Protein 3F08 (pdb70)

Secondary structure (DSSP, 8-state):
-EEEE--BSS-HHHHHHHH-STT-HHHH-TT--EEEEEGGGTEEEEE-TTS-EEEEEEEEEETTTTEEEEE---SSSEEEEEEEEEEEE-SSTT-EEEEEEEEEEESSS-HHHHHHHHHHHHHHHHHHHHHHTT-/-EEEE--BSS-HHHHHHHH--TT-GGGT-TT--EEEEEGGGTEEEEE-TTS-EEEEEEEEEETTTTEEEEE---SSSEEEEEEEEEEEE-SSTT-EEEEEEEEEEE-SS-HHHHHHHHHHHHHHHHHHHHHHHH-

Sequence (270 aa):
AHTTTSEIFGSTEQVWQLIGGFNSLPDWLPYIPSSKLTEGGRVRHLANPDGETIIERLEVFNDKERYYTYSINAPFPVTNYLSTIQVKEGTESNTSLVEWSGTFTPVAVSDEEAINLVHGIYSDGLKALQHAFLDAHTTTSEIFGSTEQVWQLIGGFNSLPDWLPYIPSSKLTEGGRVRHLANPDGETIIERLEVFNDKERYYTYSINAPFPVTNYLSTIQVKEGTESNTSLVEWSGTFTPVAVSDEEAINLVHGIYSDGLKALQHAFLD

Solvent-accessible surface area: 13025 Å² total

CATH classification: 3.30.530.20

Nearest PDB structures (foldseek):
  3f08-assembly1_A  TM=1.007E+00  e=1.402E-27  [Bacillus thuringiensis] serovar konkukian
  3cnw-assembly1_A  TM=9.955E-01  e=5.011E-25  Bacillus cereus ATCC 14579
  5z8o-assembly1_A  TM=8.000E-01  e=2.638E-07  Mycolicibacterium smegmatis MC2 155
  5ygv-assembly1_A  TM=8.188E-01  e=6.635E-07  Arabidopsis thaliana
  6v8l-assembly2_B  TM=7.394E-01  e=1.872E-06  Arachis hypogaea

Foldseek 3Di:
DKDKDKKAQAFLVVLLVQPVQPQRCCSFAQQWVHWDADPVRQKIWTAGPVRWIKIKGWDDHDSVQAKTKIAIPDPAQWHPKIKMWGWAGDPDRRMTMIMIMMDTGGHPDDPVVRRCVVVVSVVNRVVSNRVVNVD/DKEKDKKAQAALVVLLVQPVQPQRLVSQPVQFVGWDADPVRQKIWTAGPVRDTWIKGWDDHDSVQRKTKIATPDDAQWAPKIKMWGWDGHPDRRITMIMIMMDTHGHPDDPVVSRVVVVVVVVVRVVSNNVSVVD

Organism: Bacillus thuringiensis subsp. konkukian (strain 97-27) (NCBI:txid281309)

B-factor: mean 25.12, std 11.38, range [7.94, 90.05]

Structure (mmCIF, N/CA/C/O backbone):
data_3F08
#
_entry.id   3F08
#
_cell.length_a   129.666
_cell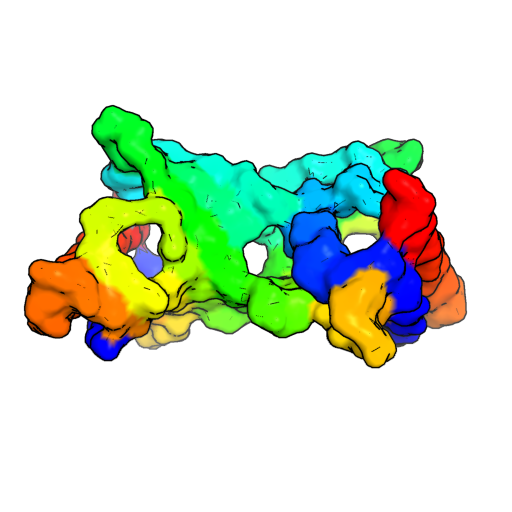.length_b   129.666
_cell.length_c   75.432
_cell.angle_alpha   90.00
_cell.angle_beta   90.00
_cell.angle_gamma   120.00
#
_symmetry.space_group_name_H-M   'P 61 2 2'
#
loop_
_entity.id
_entity.type
_entity.pdbx_description
1 polymer 'uncharacterized protein Q6HG14'
2 water water
#
loop_
_atom_site.group_PDB
_atom_site.id
_atom_site.type_symbol
_atom_site.label_atom_id
_atom_site.label_alt_id
_atom_site.label_comp_id
_atom_site.label_asym_id
_atom_site.label_entity_id
_atom_site.label_seq_id
_atom_site.pdbx_PDB_ins_code
_atom_site.Cartn_x
_atom_site.Cartn_y
_atom_site.Cartn_z
_atom_site.occupancy
_atom_site.B_iso_or_equiv
_atom_site.auth_seq_id
_atom_site.auth_comp_id
_atom_site.auth_asym_id
_atom_site.auth_atom_id
_atom_site.pdbx_PDB_model_num
ATOM 1 N N . ALA A 1 2 ? 56.755 29.295 7.163 1.00 41.42 2 ALA A N 1
ATOM 2 C CA . ALA A 1 2 ? 57.875 28.713 6.373 1.00 42.10 2 ALA A CA 1
ATOM 3 C C . ALA A 1 2 ? 57.351 28.033 5.111 1.00 43.23 2 ALA A C 1
ATOM 4 O O . ALA A 1 2 ? 56.244 27.492 5.096 1.00 42.21 2 ALA A O 1
ATOM 6 N N . HIS A 1 3 ? 58.153 28.074 4.052 1.00 43.59 3 HIS A N 1
ATOM 7 C CA . HIS A 1 3 ? 57.791 27.461 2.778 1.00 43.55 3 HIS A CA 1
ATOM 8 C C . HIS A 1 3 ? 59.014 26.801 2.160 1.00 42.70 3 HIS A C 1
ATOM 9 O O . HIS A 1 3 ? 60.145 27.056 2.572 1.00 42.39 3 HIS A O 1
ATOM 16 N N . THR A 1 4 ? 58.781 25.946 1.173 1.00 41.17 4 THR A N 1
ATOM 17 C CA . THR A 1 4 ? 59.865 25.264 0.487 1.00 40.52 4 THR A CA 1
ATOM 18 C C . THR A 1 4 ? 59.353 24.779 -0.858 1.00 40.59 4 THR A C 1
ATOM 19 O O . THR A 1 4 ? 58.165 24.489 -1.010 1.00 40.89 4 THR A O 1
ATOM 23 N N . THR A 1 5 ? 60.244 24.705 -1.837 1.00 40.32 5 THR A N 1
ATOM 24 C CA . THR A 1 5 ? 59.856 24.263 -3.165 1.00 40.53 5 THR A CA 1
ATOM 25 C C . THR A 1 5 ? 60.974 23.511 -3.851 1.00 41.15 5 THR A C 1
ATOM 26 O O . THR A 1 5 ? 62.156 23.801 -3.656 1.00 40.68 5 THR A O 1
ATOM 30 N N . THR A 1 6 ? 60.590 22.534 -4.658 1.00 40.54 6 THR A N 1
ATOM 31 C CA . THR A 1 6 ? 61.561 21.757 -5.395 1.00 41.17 6 THR A CA 1
ATOM 32 C C . THR A 1 6 ? 60.972 21.437 -6.755 1.00 40.73 6 THR A C 1
ATOM 33 O O . THR A 1 6 ? 59.766 21.245 -6.890 1.00 39.19 6 THR A O 1
ATOM 37 N N . SER A 1 7 ? 61.830 21.403 -7.765 1.00 40.77 7 SER A N 1
ATOM 38 C CA . SER A 1 7 ? 61.400 21.102 -9.120 1.00 41.21 7 SER A CA 1
ATOM 39 C C . SER A 1 7 ? 62.214 19.941 -9.660 1.00 41.16 7 SER A C 1
ATOM 40 O O . SER A 1 7 ? 63.257 19.591 -9.107 1.00 40.21 7 SER A O 1
ATOM 51 N N . GLU A 1 9 ? 62.869 17.780 -13.674 1.00 35.99 9 GLU A N 1
ATOM 52 C CA . GLU A 1 9 ? 62.509 17.525 -15.061 1.00 34.07 9 GLU A CA 1
ATOM 53 C C . GLU A 1 9 ? 62.140 16.054 -15.120 1.00 30.82 9 GLU A C 1
ATOM 54 O O . GLU A 1 9 ? 62.857 15.211 -14.586 1.00 30.78 9 GLU A O 1
ATOM 60 N N . ILE A 1 10 ? 61.015 15.746 -15.745 1.00 28.01 10 ILE A N 1
ATOM 61 C CA . ILE A 1 10 ? 60.587 14.363 -15.877 1.00 26.97 10 ILE A CA 1
ATOM 62 C C . ILE A 1 10 ? 60.567 14.057 -17.366 1.00 26.03 10 ILE A C 1
ATOM 63 O O . ILE A 1 10 ? 60.141 14.887 -18.167 1.00 24.48 10 ILE A O 1
ATOM 68 N N . PHE A 1 11 ? 61.038 12.871 -17.735 1.00 27.50 11 PHE A N 1
ATOM 69 C CA . PHE A 1 11 ? 61.087 12.483 -19.137 1.00 29.39 11 PHE A CA 1
ATOM 70 C C . PHE A 1 11 ? 59.793 11.896 -19.680 1.00 27.37 11 PHE A C 1
ATOM 71 O O . PHE A 1 11 ? 59.707 10.707 -19.999 1.00 25.83 11 PHE A O 1
ATOM 79 N N . GLY A 1 12 ? 58.793 12.760 -19.790 1.00 25.39 12 GLY A N 1
ATOM 80 C CA . GLY A 1 12 ? 57.497 12.372 -20.311 1.00 23.57 12 GLY A CA 1
ATOM 81 C C . GLY A 1 12 ? 56.779 13.656 -20.678 1.00 22.61 12 GLY A C 1
ATOM 82 O O . GLY A 1 12 ? 57.083 14.711 -20.124 1.00 22.87 12 GLY A O 1
ATOM 83 N N . SER A 1 13 ? 55.840 13.587 -21.610 1.00 22.70 13 SER A N 1
ATOM 84 C CA . SER A 1 13 ? 55.102 14.780 -22.002 1.00 24.03 13 SER A CA 1
ATOM 85 C C . SER A 1 13 ? 54.290 15.250 -20.798 1.00 23.00 13 SER A C 1
ATOM 86 O O . SER A 1 13 ? 54.095 14.492 -19.853 1.00 22.04 13 SER A O 1
ATOM 89 N N . THR A 1 14 ? 53.826 16.496 -20.821 1.00 23.27 14 THR A N 1
ATOM 90 C CA . THR A 1 14 ? 53.021 16.995 -19.710 1.00 24.80 14 THR A CA 1
ATOM 91 C C . THR A 1 14 ? 51.801 16.091 -19.594 1.00 25.00 14 THR A C 1
ATOM 92 O O . THR A 1 14 ? 51.328 15.796 -18.499 1.00 23.81 14 THR A O 1
ATOM 96 N N . GLU A 1 15 ? 51.309 15.646 -20.743 1.00 26.07 15 GLU A N 1
ATOM 97 C CA . GLU A 1 15 ? 50.145 14.775 -20.812 1.00 28.26 15 GLU A CA 1
ATOM 98 C C . GLU A 1 15 ? 50.396 13.431 -20.126 1.00 27.89 15 GLU A C 1
ATOM 99 O O . GLU A 1 15 ? 49.518 12.899 -19.442 1.00 25.29 15 GLU A O 1
ATOM 105 N N . GLN A 1 16 ? 51.595 12.885 -20.313 1.00 26.46 16 GLN A N 1
ATOM 106 C CA . GLN A 1 16 ? 51.956 11.600 -19.716 1.00 26.84 16 GLN A CA 1
ATOM 107 C C . GLN A 1 16 ? 52.197 11.713 -18.214 1.00 24.33 16 GLN A C 1
ATOM 108 O O . GLN A 1 16 ? 51.765 10.855 -17.443 1.00 22.52 16 GLN A O 1
ATOM 114 N N . VAL A 1 17 ? 52.897 12.765 -17.803 1.00 21.41 17 VAL A N 1
ATOM 115 C CA . VAL A 1 17 ? 53.188 12.963 -16.394 1.00 21.70 17 VAL A CA 1
ATOM 116 C C . VAL A 1 17 ? 51.916 13.279 -15.611 1.00 21.37 17 VAL A C 1
ATOM 117 O O . VAL A 1 17 ? 51.689 12.734 -14.532 1.00 21.13 17 VAL A O 1
ATOM 121 N N . TRP A 1 18 ? 51.082 14.156 -16.155 1.00 20.28 18 TRP A N 1
ATOM 122 C CA . TRP A 1 18 ? 49.841 14.514 -15.481 1.00 19.98 18 TRP A CA 1
ATOM 123 C C . TRP A 1 18 ? 48.901 13.316 -15.402 1.00 19.14 18 TRP A C 1
ATOM 124 O O . TRP A 1 18 ? 48.173 13.158 -14.427 1.00 18.42 18 TRP A O 1
ATOM 135 N N . GLN A 1 19 ? 48.914 12.473 -16.428 1.00 20.45 19 GLN A N 1
ATOM 136 C CA . GLN A 1 19 ? 48.048 11.303 -16.420 1.00 21.72 19 GLN A CA 1
ATOM 137 C C . GLN A 1 19 ? 48.403 10.405 -15.238 1.00 19.67 19 GLN A C 1
ATOM 138 O O . GLN A 1 19 ? 47.536 9.774 -14.637 1.00 19.35 19 GLN A O 1
ATOM 144 N N . LEU A 1 20 ? 49.685 10.369 -14.898 1.00 19.51 20 LEU A N 1
ATOM 145 C CA . LEU A 1 20 ? 50.158 9.547 -13.796 1.00 19.20 20 LEU A CA 1
ATOM 146 C C . LEU A 1 20 ? 50.018 10.175 -12.409 1.00 18.75 20 LEU A C 1
ATOM 147 O O . LEU A 1 20 ? 49.584 9.505 -11.470 1.00 18.14 20 LEU A O 1
ATOM 152 N N . ILE A 1 21 ? 50.383 11.449 -12.272 1.00 17.25 21 ILE A N 1
ATOM 153 C CA . ILE A 1 21 ? 50.334 12.091 -10.958 1.00 17.48 21 ILE A CA 1
ATOM 154 C C . ILE A 1 21 ? 49.166 13.032 -10.664 1.00 17.28 21 ILE A C 1
ATOM 155 O O . ILE A 1 21 ? 49.086 13.572 -9.564 1.00 16.49 21 ILE A O 1
ATOM 160 N N . GLY A 1 22 ? 48.263 13.218 -11.620 1.00 17.94 22 GLY A N 1
ATOM 161 C CA . GLY A 1 22 ? 47.141 14.122 -11.404 1.00 16.67 22 GLY A CA 1
ATOM 162 C C . GLY A 1 22 ? 46.020 13.649 -10.492 1.00 16.72 22 GLY A C 1
ATOM 163 O O . GLY A 1 22 ? 45.311 14.464 -9.912 1.00 17.86 22 GLY A O 1
ATOM 164 N N . GLY A 1 23 ? 45.850 12.338 -10.362 1.00 17.85 23 GLY A N 1
ATOM 165 C CA . GLY A 1 23 ? 44.793 11.807 -9.517 1.00 16.60 23 GLY A CA 1
ATOM 166 C C . GLY A 1 23 ? 45.094 11.935 -8.035 1.00 17.57 23 GLY A C 1
ATOM 167 O O . GLY A 1 23 ? 46.190 11.608 -7.574 1.00 18.01 23 GLY A O 1
ATOM 168 N N . PHE A 1 24 ? 44.110 12.395 -7.278 1.00 15.57 24 PHE A N 1
ATOM 169 C CA . PHE A 1 24 ? 44.292 12.572 -5.851 1.00 15.92 24 PHE A CA 1
ATOM 170 C C . PHE A 1 24 ? 44.610 11.260 -5.130 1.00 15.81 24 PHE A C 1
ATOM 171 O O . PHE A 1 24 ? 45.348 11.255 -4.140 1.00 15.44 24 PHE A O 1
ATOM 179 N N . ASN A 1 25 ? 44.067 10.153 -5.636 1.00 14.98 25 ASN A N 1
ATOM 180 C CA . ASN A 1 25 ? 44.286 8.838 -5.032 1.00 15.40 25 ASN A CA 1
ATOM 181 C C . ASN A 1 25 ? 45.435 8.068 -5.693 1.00 15.85 25 ASN A C 1
ATOM 182 O O . ASN A 1 25 ? 45.647 6.899 -5.389 1.00 15.21 25 ASN A O 1
ATOM 187 N N . SER A 1 26 ? 46.185 8.732 -6.568 1.00 15.78 26 SER A N 1
ATOM 188 C CA . SER A 1 26 ? 47.268 8.084 -7.310 1.00 16.17 26 SER A CA 1
ATOM 189 C C . SER A 1 26 ? 48.688 8.110 -6.750 1.00 16.01 26 SER A C 1
ATOM 190 O O . SER A 1 26 ? 49.621 7.693 -7.433 1.00 15.29 26 SER A O 1
ATOM 193 N N . LEU A 1 27 ? 48.870 8.592 -5.528 1.00 16.21 27 LEU A N 1
ATOM 194 C CA . LEU A 1 27 ? 50.211 8.635 -4.956 1.00 17.96 27 LEU A CA 1
ATOM 195 C C . LEU A 1 27 ? 50.928 7.286 -4.994 1.00 19.52 27 LEU A C 1
ATOM 196 O O . LEU A 1 27 ? 52.082 7.209 -5.406 1.00 20.07 27 LEU A O 1
ATOM 201 N N . PRO A 1 28 ? 50.255 6.202 -4.577 1.00 20.80 28 PRO A N 1
ATOM 202 C CA . PRO A 1 28 ? 50.963 4.920 -4.617 1.00 21.02 28 PRO A CA 1
ATOM 203 C C . PRO A 1 28 ? 51.458 4.506 -6.008 1.00 21.95 28 PRO A C 1
ATOM 204 O O . PRO A 1 28 ? 52.376 3.691 -6.119 1.00 20.40 28 PRO A O 1
ATOM 208 N N . ASP A 1 29 ? 50.870 5.081 -7.059 1.00 22.09 29 ASP A N 1
ATOM 209 C CA . ASP A 1 29 ? 51.281 4.773 -8.431 1.00 21.64 29 ASP A CA 1
ATOM 210 C C . ASP A 1 29 ? 52.663 5.349 -8.747 1.00 20.61 29 ASP A C 1
ATOM 211 O O . ASP A 1 29 ? 53.324 4.899 -9.684 1.00 20.05 29 ASP A O 1
ATOM 216 N N . TRP A 1 30 ? 53.112 6.340 -7.982 1.00 19.96 30 TRP A N 1
ATOM 217 C CA . TRP A 1 30 ? 54.412 6.931 -8.278 1.00 20.80 30 TRP A CA 1
ATOM 218 C C . TRP A 1 30 ? 55.271 7.344 -7.086 1.00 22.86 30 TRP A C 1
ATOM 219 O O . TRP A 1 30 ? 56.473 7.582 -7.238 1.00 22.51 30 TRP A O 1
ATOM 230 N N . LEU A 1 31 ? 54.668 7.438 -5.907 1.00 23.84 31 LEU A N 1
ATOM 231 C CA . LEU A 1 31 ? 55.409 7.856 -4.723 1.00 24.22 31 LEU A CA 1
ATOM 232 C C . LEU A 1 31 ? 55.681 6.706 -3.756 1.00 25.25 31 LEU A C 1
ATOM 233 O O . LEU A 1 31 ? 54.763 6.149 -3.154 1.00 24.25 31 LEU A O 1
ATOM 238 N N . PRO A 1 32 ? 56.962 6.332 -3.605 1.00 26.39 32 PRO A N 1
ATOM 239 C CA . PRO A 1 32 ? 57.370 5.246 -2.709 1.00 26.45 32 PRO A CA 1
ATOM 240 C C . PRO A 1 32 ? 56.979 5.486 -1.250 1.00 26.09 32 PRO A C 1
ATOM 241 O O . PRO A 1 32 ? 56.634 4.548 -0.537 1.00 26.22 32 PRO A O 1
ATOM 245 N N . TYR A 1 33 ? 57.023 6.741 -0.814 1.00 26.88 33 TYR A N 1
ATOM 246 C CA . TYR A 1 33 ? 56.678 7.077 0.567 1.00 27.69 33 TYR A CA 1
ATOM 247 C C . TYR A 1 33 ? 55.215 6.768 0.927 1.00 26.55 33 TYR A C 1
ATOM 248 O O . TYR A 1 33 ? 54.875 6.633 2.105 1.00 26.20 33 TYR A O 1
ATOM 257 N N . ILE A 1 34 ? 54.357 6.660 -0.087 1.00 25.04 34 ILE A N 1
ATOM 258 C CA . ILE A 1 34 ? 52.936 6.374 0.129 1.00 23.36 34 ILE A CA 1
ATOM 259 C C . ILE A 1 34 ? 52.507 5.109 -0.600 1.00 23.05 34 ILE A C 1
ATOM 260 O O . ILE A 1 34 ? 52.019 5.168 -1.728 1.00 22.27 34 ILE A O 1
ATOM 265 N N . PRO A 1 35 ? 52.687 3.943 0.041 1.00 23.00 35 PRO A N 1
ATOM 266 C CA . PRO A 1 35 ? 52.323 2.646 -0.539 1.00 23.15 35 PRO A CA 1
ATOM 267 C C . PRO A 1 35 ? 50.827 2.356 -0.618 1.00 23.49 35 PRO A C 1
ATOM 268 O O . PRO A 1 35 ? 50.394 1.487 -1.384 1.00 21.74 35 PRO A O 1
ATOM 272 N N . SER A 1 36 ? 50.032 3.090 0.155 1.00 22.17 36 SER A N 1
ATOM 273 C CA . SER A 1 36 ? 48.592 2.849 0.165 1.00 22.09 36 SER A CA 1
ATOM 274 C C . SER A 1 36 ? 47.759 4.119 0.259 1.00 19.13 36 SER A C 1
ATOM 275 O O . SER A 1 36 ? 48.099 5.041 0.998 1.00 18.06 36 SER A O 1
ATOM 278 N N . SER A 1 37 ? 46.651 4.154 -0.473 1.00 18.04 37 SER A N 1
ATOM 279 C CA . SER A 1 37 ? 45.787 5.325 -0.459 1.00 17.59 37 SER A CA 1
ATOM 280 C C . SER A 1 37 ? 44.330 4.982 -0.738 1.00 18.95 37 SER A C 1
ATOM 281 O O . SER A 1 37 ? 44.033 4.094 -1.533 1.00 19.43 37 SER A O 1
ATOM 284 N N . LYS A 1 38 ? 43.427 5.689 -0.067 1.00 18.52 38 LYS A N 1
ATOM 285 C CA . LYS A 1 38 ? 41.998 5.491 -0.259 1.00 19.62 38 LYS A CA 1
ATOM 286 C C . LYS A 1 38 ? 41.241 6.812 -0.116 1.00 18.07 38 LYS A C 1
ATOM 287 O O . LYS A 1 38 ? 41.614 7.679 0.675 1.00 13.11 38 LYS A O 1
ATOM 293 N N . LEU A 1 39 ? 40.173 6.960 -0.891 1.00 17.28 39 LEU A N 1
ATOM 294 C CA . LEU A 1 39 ? 39.388 8.188 -0.870 1.00 16.00 39 LEU A CA 1
ATOM 295 C C . LEU A 1 39 ? 38.110 8.095 -0.062 1.00 14.91 39 LEU A C 1
ATOM 296 O O . LEU A 1 39 ? 37.487 7.046 0.010 1.00 15.93 39 LEU A O 1
ATOM 301 N N . THR A 1 40 ? 37.729 9.212 0.545 1.00 14.72 40 THR A N 1
ATOM 302 C CA . THR A 1 40 ? 36.492 9.296 1.311 1.00 13.09 40 THR A CA 1
ATOM 303 C C . THR A 1 40 ? 35.900 10.633 0.887 1.00 12.83 40 THR A C 1
ATOM 304 O O . THR A 1 40 ? 36.537 11.375 0.130 1.00 12.33 40 THR A O 1
ATOM 308 N N . GLU A 1 41 ? 34.689 10.934 1.340 1.00 10.30 41 GLU A N 1
ATOM 309 C CA . GLU A 1 41 ? 34.060 12.204 0.997 1.00 10.11 41 GLU A CA 1
ATOM 310 C C . GLU A 1 41 ? 33.903 12.424 -0.509 1.00 10.28 41 GLU A C 1
ATOM 311 O O . GLU A 1 41 ? 34.082 13.539 -1.002 1.00 10.46 41 GLU A O 1
ATOM 317 N N . GLY A 1 42 ? 33.574 11.356 -1.233 1.00 10.70 42 GLY A N 1
ATOM 318 C CA . GLY A 1 42 ? 33.391 11.456 -2.669 1.00 11.42 42 GLY A CA 1
ATOM 319 C C . GLY A 1 42 ? 34.646 11.840 -3.435 1.00 13.20 42 GLY A C 1
ATOM 320 O O . GLY A 1 42 ? 34.570 12.417 -4.526 1.00 13.83 42 GLY A O 1
ATOM 321 N N . GLY A 1 43 ? 35.803 11.541 -2.854 1.00 13.34 43 GLY A N 1
ATOM 322 C CA . GLY A 1 43 ? 37.064 11.838 -3.509 1.00 12.36 43 GLY A CA 1
ATOM 323 C C . GLY A 1 43 ? 37.769 13.095 -3.037 1.00 13.09 43 GLY A C 1
ATOM 324 O O . GLY A 1 43 ? 38.851 13.419 -3.536 1.00 13.81 43 GLY A O 1
ATOM 325 N N . ARG A 1 44 ? 37.175 13.799 -2.076 1.00 12.31 44 ARG A N 1
ATOM 326 C CA . ARG A 1 44 ? 37.762 15.037 -1.566 1.00 12.78 44 ARG A CA 1
ATOM 327 C C . ARG A 1 44 ? 38.847 14.841 -0.523 1.00 13.06 44 ARG A C 1
ATOM 328 O O . ARG A 1 44 ? 39.654 15.739 -0.293 1.00 12.66 44 ARG A O 1
ATOM 336 N N . VAL A 1 45 ? 38.856 13.676 0.114 1.00 13.35 45 VAL A N 1
ATOM 337 C CA . VAL A 1 45 ? 39.831 13.386 1.148 1.00 13.65 45 VAL A CA 1
ATOM 338 C C . VAL A 1 45 ? 40.520 12.057 0.887 1.00 14.92 45 VAL A C 1
ATOM 339 O O . VAL A 1 45 ? 39.910 11.115 0.379 1.00 14.20 45 VAL A O 1
ATOM 343 N N . ARG A 1 46 ? 41.803 11.984 1.218 1.00 14.41 46 ARG A N 1
ATOM 344 C CA . ARG A 1 46 ? 42.536 10.748 1.009 1.00 14.04 46 ARG A CA 1
ATOM 345 C C . ARG A 1 46 ? 43.220 10.283 2.285 1.00 14.45 46 ARG A C 1
ATOM 346 O O . ARG A 1 46 ? 43.824 11.078 3.007 1.00 15.09 46 ARG A O 1
ATOM 354 N N . HIS A 1 47 ? 43.079 8.994 2.574 1.00 15.54 47 HIS A N 1
ATOM 355 C CA . HIS A 1 47 ? 43.705 8.385 3.742 1.00 15.60 47 HIS A CA 1
ATOM 356 C C . HIS A 1 47 ? 44.926 7.645 3.228 1.00 15.87 47 HIS A C 1
ATOM 357 O O . HIS A 1 47 ? 44.806 6.727 2.423 1.00 16.29 47 HIS A O 1
ATOM 364 N N . LEU A 1 48 ? 46.097 8.053 3.698 1.00 16.34 48 LEU A N 1
ATOM 365 C CA . LEU A 1 48 ? 47.345 7.453 3.259 1.00 18.15 48 LEU A CA 1
ATOM 366 C C . LEU A 1 48 ? 48.059 6.729 4.395 1.00 18.15 48 LEU A C 1
ATOM 367 O O . LEU A 1 48 ? 47.798 6.976 5.564 1.00 16.75 48 LEU A O 1
ATOM 372 N N . ALA A 1 49 ? 48.968 5.836 4.030 1.00 21.28 49 ALA A N 1
ATOM 373 C CA . ALA A 1 49 ? 49.778 5.114 5.001 1.00 23.80 49 ALA A CA 1
ATOM 374 C C . ALA A 1 49 ? 51.195 5.257 4.459 1.00 25.15 49 ALA A C 1
ATOM 375 O O . ALA A 1 49 ? 51.410 5.041 3.269 1.00 25.19 49 ALA A O 1
ATOM 377 N N . ASN A 1 50 ? 52.150 5.658 5.298 1.00 26.84 50 ASN A N 1
ATOM 378 C CA . ASN A 1 50 ? 53.528 5.775 4.824 1.00 30.31 50 ASN A CA 1
ATOM 379 C C . ASN A 1 50 ? 54.206 4.427 5.073 1.00 32.23 50 ASN A C 1
ATOM 380 O O . ASN A 1 50 ? 53.574 3.498 5.583 1.00 31.23 50 ASN A O 1
ATOM 385 N N . PRO A 1 51 ? 55.495 4.293 4.719 1.00 34.55 51 PRO A N 1
ATOM 386 C CA . PRO A 1 51 ? 56.164 3.005 4.940 1.00 36.62 51 PRO A CA 1
ATOM 387 C C . PRO A 1 51 ? 56.209 2.535 6.395 1.00 38.05 51 PRO A C 1
ATOM 388 O O . PRO A 1 51 ? 56.457 1.361 6.660 1.00 38.65 51 PRO A O 1
ATOM 392 N N . ASP A 1 52 ? 55.965 3.446 7.332 1.00 39.38 52 ASP A N 1
ATOM 393 C CA . ASP A 1 52 ? 55.994 3.099 8.747 1.00 41.03 52 ASP A CA 1
ATOM 394 C C . ASP A 1 52 ? 54.614 2.692 9.243 1.00 40.38 52 ASP A C 1
ATOM 395 O O . ASP A 1 52 ? 54.434 2.370 10.416 1.00 39.29 52 ASP A O 1
ATOM 400 N N . GLY A 1 53 ? 53.640 2.702 8.338 1.00 39.22 53 GLY A N 1
ATOM 401 C CA . GLY A 1 53 ? 52.287 2.341 8.714 1.00 38.05 53 GLY A CA 1
ATOM 402 C C . GLY A 1 53 ? 51.532 3.490 9.362 1.00 36.86 53 GLY A C 1
ATOM 403 O O . GLY A 1 53 ? 50.383 3.330 9.772 1.00 36.88 53 GLY A O 1
ATOM 404 N N . GLU A 1 54 ? 52.178 4.648 9.464 1.00 35.79 54 GLU A N 1
ATOM 405 C CA . GLU A 1 54 ? 51.549 5.825 10.057 1.00 35.42 54 GLU A CA 1
ATOM 406 C C . GLU A 1 54 ? 50.556 6.391 9.046 1.00 34.34 54 GLU A C 1
ATOM 407 O O . GLU A 1 54 ? 50.839 6.430 7.850 1.00 33.33 54 GLU A O 1
ATOM 413 N N . THR A 1 55 ? 49.396 6.831 9.525 1.00 31.86 55 THR A N 1
ATOM 414 C CA . THR A 1 55 ? 48.376 7.357 8.628 1.00 31.12 55 THR A CA 1
ATOM 415 C C . THR A 1 55 ? 48.445 8.861 8.414 1.00 28.75 55 THR A C 1
ATOM 416 O O . THR A 1 55 ? 48.775 9.626 9.322 1.00 29.23 55 THR A O 1
ATOM 420 N N . ILE A 1 56 ? 48.156 9.270 7.187 1.00 25.07 56 ILE A N 1
ATOM 421 C CA . ILE A 1 56 ? 48.152 10.676 6.818 1.00 21.65 56 ILE A CA 1
ATOM 422 C C . ILE A 1 56 ? 46.805 10.953 6.155 1.00 20.60 56 ILE A C 1
ATOM 423 O O . ILE A 1 56 ? 46.370 10.200 5.281 1.00 19.95 56 ILE A O 1
ATOM 428 N N . ILE A 1 57 ? 46.137 12.014 6.592 1.00 17.06 57 ILE A N 1
ATOM 429 C CA . ILE A 1 57 ? 44.848 12.386 6.033 1.00 17.37 57 ILE A CA 1
ATOM 430 C C . ILE A 1 57 ? 44.969 13.778 5.430 1.00 16.42 57 ILE A C 1
ATOM 431 O O . ILE A 1 57 ? 45.345 14.722 6.117 1.00 16.43 57 ILE A O 1
ATOM 436 N N . GLU A 1 58 ? 44.655 13.890 4.142 1.00 15.18 58 GLU A N 1
ATOM 437 C CA . GLU A 1 58 ? 44.767 15.156 3.423 1.00 13.86 58 GLU A CA 1
ATOM 438 C C . GLU A 1 58 ? 43.494 15.486 2.666 1.00 13.02 58 GLU A C 1
ATOM 439 O O . GLU A 1 58 ? 42.756 14.590 2.245 1.00 15.79 58 GLU A O 1
ATOM 445 N N . ARG A 1 59 ? 43.241 16.777 2.482 1.00 12.45 59 ARG A N 1
ATOM 446 C CA . ARG A 1 59 ? 42.036 17.218 1.793 1.00 12.65 59 ARG A CA 1
ATOM 447 C C . ARG A 1 59 ? 42.338 17.956 0.508 1.00 12.34 59 ARG A C 1
ATOM 448 O O . ARG A 1 59 ? 43.232 18.801 0.462 1.00 14.33 59 ARG A O 1
ATOM 456 N N . LEU A 1 60 ? 41.587 17.630 -0.537 1.00 10.97 60 LEU A N 1
ATOM 457 C CA . LEU A 1 60 ? 41.753 18.284 -1.823 1.00 12.25 60 LEU A CA 1
ATOM 458 C C . LEU A 1 60 ? 41.216 19.705 -1.684 1.00 11.53 60 LEU A C 1
ATOM 459 O O . LEU A 1 60 ? 40.071 19.899 -1.287 1.00 12.48 60 LEU A O 1
ATOM 464 N N . GLU A 1 61 ? 42.038 20.698 -2.002 1.00 13.75 61 GLU A N 1
ATOM 465 C CA . GLU A 1 61 ? 41.611 22.093 -1.891 1.00 14.14 61 GLU A CA 1
ATOM 466 C C . GLU A 1 61 ? 41.278 22.697 -3.247 1.00 14.35 61 GLU A C 1
ATOM 467 O O . GLU A 1 61 ? 40.263 23.382 -3.413 1.00 12.70 61 GLU A O 1
ATOM 473 N N . VAL A 1 62 ? 42.147 22.442 -4.216 1.00 13.42 62 VAL A N 1
ATOM 474 C CA . VAL A 1 62 ? 41.965 22.961 -5.562 1.00 15.01 62 VAL A CA 1
ATOM 475 C C . VAL A 1 62 ? 42.456 21.943 -6.574 1.00 14.80 62 VAL A C 1
ATOM 476 O O . VAL A 1 62 ? 43.404 21.199 -6.310 1.00 14.24 62 VAL A O 1
ATOM 480 N N . PHE A 1 63 ? 41.799 21.913 -7.729 1.00 14.70 63 PHE A N 1
ATOM 481 C CA . PHE A 1 63 ? 42.184 21.017 -8.812 1.00 15.05 63 PHE A CA 1
ATOM 482 C C . PHE A 1 63 ? 41.857 21.658 -10.148 1.00 13.91 63 PHE A C 1
ATOM 483 O O . PHE A 1 63 ? 40.764 22.175 -10.348 1.00 13.34 63 PHE A O 1
ATOM 491 N N . ASN A 1 64 ? 42.812 21.624 -11.065 1.00 15.23 64 ASN A N 1
ATOM 492 C CA . ASN A 1 64 ? 42.592 22.192 -12.386 1.00 15.26 64 ASN A CA 1
ATOM 493 C C . ASN A 1 64 ? 43.292 21.288 -13.393 1.00 15.57 64 ASN A C 1
ATOM 494 O O . ASN A 1 64 ? 44.519 21.291 -13.494 1.00 16.21 64 ASN A O 1
ATOM 499 N N . ASP A 1 65 ? 42.504 20.515 -14.132 1.00 15.97 65 ASP A N 1
ATOM 500 C CA . ASP A 1 65 ? 43.039 19.581 -15.113 1.00 19.73 65 ASP A CA 1
ATOM 501 C C . ASP A 1 65 ? 43.809 20.250 -16.255 1.00 22.29 65 ASP A C 1
ATOM 502 O O . ASP A 1 65 ? 44.893 19.795 -16.638 1.00 21.93 65 ASP A O 1
ATOM 507 N N . LYS A 1 66 ? 43.247 21.323 -16.800 1.00 23.36 66 LYS A N 1
ATOM 508 C CA . LYS A 1 66 ? 43.878 22.039 -17.905 1.00 24.56 66 LYS A CA 1
ATOM 509 C C . LYS A 1 66 ? 45.211 22.675 -17.516 1.00 22.87 66 LYS A C 1
ATOM 510 O O . LYS A 1 66 ? 46.154 22.672 -18.300 1.00 21.61 66 LYS A O 1
ATOM 516 N N . GLU A 1 67 ? 45.283 23.223 -16.308 1.00 22.64 67 GLU A N 1
ATOM 517 C CA . GLU A 1 67 ? 46.507 23.852 -15.834 1.00 22.67 67 GLU A CA 1
ATOM 518 C C . GLU A 1 67 ? 47.394 22.859 -15.091 1.00 21.31 67 GLU A C 1
ATOM 519 O O . GLU A 1 67 ? 48.439 23.215 -14.556 1.00 21.51 67 GLU A O 1
ATOM 525 N N . ARG A 1 68 ? 46.954 21.605 -15.072 1.00 20.44 68 ARG A N 1
ATOM 526 C CA . ARG A 1 68 ? 47.693 20.504 -14.460 1.00 18.97 68 ARG A CA 1
ATOM 527 C C . ARG A 1 68 ? 48.248 20.699 -13.052 1.00 19.00 68 ARG A C 1
ATOM 528 O O . ARG A 1 68 ? 49.455 20.589 -12.828 1.00 18.48 68 ARG A O 1
ATOM 536 N N . TYR A 1 69 ? 47.383 20.982 -12.093 1.00 16.83 69 TYR A N 1
ATOM 537 C CA . TYR A 1 69 ? 47.864 21.122 -10.733 1.00 15.83 69 TYR A CA 1
ATOM 538 C C . TYR A 1 69 ? 46.741 20.845 -9.759 1.00 15.18 69 TYR A C 1
ATOM 539 O O . TYR A 1 69 ? 45.569 20.935 -10.118 1.00 11.81 69 TYR A O 1
ATOM 548 N N . TYR A 1 70 ? 47.105 20.449 -8.543 1.00 14.43 70 TYR A N 1
ATOM 549 C CA . TYR A 1 70 ? 46.118 20.256 -7.499 1.00 14.46 70 TYR A CA 1
ATOM 550 C C . TYR A 1 70 ? 46.777 20.710 -6.208 1.00 15.10 70 TYR A C 1
ATOM 551 O O . TYR A 1 70 ? 47.994 20.611 -6.046 1.00 14.51 70 TYR A O 1
ATOM 560 N N . THR A 1 71 ? 45.970 21.277 -5.321 1.00 14.79 71 THR A N 1
ATOM 561 C CA . THR A 1 71 ? 46.439 21.791 -4.051 1.00 13.75 71 THR A CA 1
ATOM 562 C C . THR A 1 71 ? 45.715 21.034 -2.945 1.00 15.14 71 THR A C 1
ATOM 563 O O . THR A 1 71 ? 44.520 20.737 -3.059 1.00 16.42 71 THR A O 1
ATOM 567 N N . TYR A 1 72 ? 46.430 20.720 -1.873 1.00 14.77 72 TYR A N 1
ATOM 568 C CA . TYR A 1 72 ? 45.821 19.993 -0.772 1.00 16.21 72 TYR A CA 1
ATOM 569 C C . TYR A 1 72 ? 46.343 20.429 0.585 1.00 16.25 72 TYR A C 1
ATOM 570 O O . TYR A 1 72 ? 47.438 20.995 0.703 1.00 14.36 72 TYR A O 1
ATOM 579 N N . SER A 1 73 ? 45.537 20.173 1.611 1.00 14.96 73 SER A N 1
ATOM 580 C CA . SER A 1 73 ? 45.916 20.501 2.973 1.00 16.34 73 SER A CA 1
ATOM 581 C C . SER A 1 73 ? 46.097 19.201 3.729 1.00 18.93 73 SER A C 1
ATOM 582 O O . SER A 1 73 ? 45.473 18.189 3.407 1.00 17.03 73 SER A O 1
ATOM 585 N N . ILE A 1 74 ? 46.983 19.213 4.710 1.00 22.13 74 ILE A N 1
ATOM 586 C CA . ILE A 1 74 ? 47.191 18.026 5.510 1.00 27.39 74 ILE A CA 1
ATOM 587 C C . ILE A 1 74 ? 46.368 18.207 6.777 1.00 30.14 74 ILE A C 1
ATOM 588 O O . ILE A 1 74 ? 46.495 19.223 7.459 1.00 29.94 74 ILE A O 1
ATOM 601 N N . ASN A 1 76 ? 45.882 15.359 9.084 1.00 32.65 76 ASN A N 1
ATOM 602 C CA . ASN A 1 76 ? 46.558 14.530 10.080 1.00 30.63 76 ASN A CA 1
ATOM 603 C C . ASN A 1 76 ? 47.820 13.935 9.478 1.00 30.85 76 ASN A C 1
ATOM 604 O O . ASN A 1 76 ? 47.794 13.400 8.366 1.00 27.83 76 ASN A O 1
ATOM 609 N N . ALA A 1 77 ? 48.925 14.036 10.215 1.00 31.73 77 ALA A N 1
ATOM 610 C CA . ALA A 1 77 ? 50.208 13.506 9.765 1.00 32.48 77 ALA A CA 1
ATOM 611 C C . ALA A 1 77 ? 51.220 13.479 10.903 1.00 34.45 77 ALA A C 1
ATOM 612 O O . ALA A 1 77 ? 51.083 14.208 11.886 1.00 35.10 77 ALA A O 1
ATOM 614 N N . PRO A 1 78 ? 52.252 12.629 10.785 1.00 35.98 78 PRO A N 1
ATOM 615 C CA . PRO A 1 78 ? 53.286 12.526 11.819 1.00 36.71 78 PRO A CA 1
ATOM 616 C C . PRO A 1 78 ? 54.406 13.550 11.612 1.00 37.90 78 PRO A C 1
ATOM 617 O O . PRO A 1 78 ? 55.569 13.269 11.899 1.00 39.11 78 PRO A O 1
ATOM 621 N N . PHE A 1 79 ? 54.055 14.732 11.114 1.00 38.19 79 PHE A N 1
ATOM 622 C CA . PHE A 1 79 ? 55.042 15.778 10.877 1.00 39.57 79 PHE A CA 1
ATOM 623 C C . PHE A 1 79 ? 54.847 16.937 11.844 1.00 39.73 79 PHE A C 1
ATOM 624 O O . PHE A 1 79 ? 53.717 17.333 12.127 1.00 39.46 79 PHE A O 1
ATOM 632 N N . PRO A 1 80 ? 55.953 17.508 12.354 1.00 38.54 80 PRO A N 1
ATOM 633 C CA . PRO A 1 80 ? 55.870 18.625 13.295 1.00 37.92 80 PRO A CA 1
ATOM 634 C C . PRO A 1 80 ? 55.532 19.944 12.606 1.00 36.22 80 PRO A C 1
ATOM 635 O O . PRO A 1 80 ? 56.288 20.915 12.684 1.00 36.65 80 PRO A O 1
ATOM 639 N N . VAL A 1 81 ? 54.390 19.968 11.927 1.00 33.60 81 VAL A N 1
ATOM 640 C CA . VAL A 1 81 ? 53.942 21.163 11.227 1.00 31.37 81 VAL A CA 1
ATOM 641 C C . VAL A 1 81 ? 52.429 21.287 11.307 1.00 29.72 81 VAL A C 1
ATOM 642 O O . VAL A 1 81 ? 51.727 20.325 11.626 1.00 28.75 81 VAL A O 1
ATOM 646 N N . THR A 1 82 ? 51.929 22.482 11.019 1.00 28.66 82 THR A N 1
ATOM 647 C CA . THR A 1 82 ? 50.494 22.720 11.037 1.00 26.72 82 THR A CA 1
ATOM 648 C C . THR A 1 82 ? 50.147 23.809 10.032 1.00 26.08 82 THR A C 1
ATOM 649 O O . THR A 1 82 ? 51.020 24.556 9.591 1.00 25.63 82 THR A O 1
ATOM 653 N N . ASN A 1 83 ? 48.872 23.897 9.669 1.00 24.70 83 ASN A N 1
ATOM 654 C CA . ASN A 1 83 ? 48.433 24.879 8.691 1.00 23.72 83 ASN A CA 1
ATOM 655 C C . ASN A 1 83 ? 49.249 24.630 7.423 1.00 22.91 83 ASN A C 1
ATOM 656 O O . ASN A 1 83 ? 49.720 25.557 6.761 1.00 21.56 83 ASN A O 1
ATOM 661 N N . TYR A 1 84 ? 49.401 23.351 7.095 1.00 22.23 84 TYR A N 1
ATOM 662 C CA . TYR A 1 84 ? 50.162 22.912 5.927 1.00 21.13 84 TYR A CA 1
ATOM 663 C C . TYR A 1 84 ? 49.315 22.860 4.651 1.00 19.49 84 TYR A C 1
ATOM 664 O O . TYR A 1 84 ? 48.261 22.228 4.627 1.00 20.47 84 TYR A O 1
ATOM 673 N N . LEU A 1 85 ? 49.785 23.519 3.598 1.00 19.65 85 LEU A N 1
ATOM 674 C CA . LEU A 1 85 ? 49.098 23.529 2.312 1.00 19.80 85 LEU A CA 1
ATOM 675 C C . LEU A 1 85 ? 50.162 23.218 1.269 1.00 20.01 85 LEU A C 1
ATOM 676 O O . LEU A 1 85 ? 51.255 23.777 1.312 1.00 19.67 85 LEU A O 1
ATOM 681 N N . SER A 1 86 ? 49.851 22.329 0.334 1.00 19.25 86 SER A N 1
ATOM 682 C CA . SER A 1 86 ? 50.827 21.950 -0.673 1.00 18.27 86 SER A CA 1
ATOM 683 C C . SER A 1 86 ? 50.237 21.907 -2.072 1.00 18.90 86 SER A C 1
ATOM 684 O O . SER A 1 86 ? 49.051 21.617 -2.258 1.00 17.75 86 SER A O 1
ATOM 687 N N . THR A 1 87 ? 51.083 22.196 -3.052 1.00 17.28 87 THR A N 1
ATOM 688 C CA . THR A 1 87 ? 50.668 22.200 -4.439 1.00 18.53 87 THR A CA 1
ATOM 689 C C . THR A 1 87 ? 51.638 21.454 -5.340 1.00 18.95 87 THR A C 1
ATOM 690 O O . THR A 1 87 ? 52.850 21.650 -5.267 1.00 18.29 87 THR A O 1
ATOM 694 N N . ILE A 1 88 ? 51.093 20.589 -6.185 1.00 19.16 88 ILE A N 1
ATOM 695 C CA . ILE A 1 88 ? 51.902 19.840 -7.131 1.00 19.62 88 ILE A CA 1
ATOM 696 C C . ILE A 1 88 ? 51.423 20.281 -8.499 1.00 20.16 88 ILE A C 1
ATOM 697 O O . ILE A 1 88 ? 50.218 20.280 -8.770 1.00 19.05 88 ILE A O 1
ATOM 702 N N . GLN A 1 89 ? 52.355 20.657 -9.365 1.00 18.03 89 GLN A N 1
ATOM 703 C CA . GLN A 1 89 ? 51.982 21.113 -10.691 1.00 19.03 89 GLN A CA 1
ATOM 704 C C . GLN A 1 89 ? 52.913 20.596 -11.775 1.00 20.30 89 GLN A C 1
ATOM 705 O O . GLN A 1 89 ? 54.124 20.484 -11.574 1.00 19.56 89 GLN A O 1
ATOM 711 N N . VAL A 1 90 ? 52.328 20.274 -12.922 1.00 19.59 90 VAL A N 1
ATOM 712 C CA . VAL A 1 90 ? 53.084 19.785 -14.063 1.00 21.42 90 VAL A CA 1
ATOM 713 C C . VAL A 1 90 ? 53.151 20.923 -15.082 1.00 24.12 90 VAL A C 1
ATOM 714 O O . VAL A 1 90 ? 52.169 21.221 -15.767 1.00 23.87 90 VAL A O 1
ATOM 718 N N . LYS A 1 91 ? 54.307 21.566 -15.171 1.00 25.12 91 LYS A N 1
ATOM 719 C CA . LYS A 1 91 ? 54.478 22.668 -16.105 1.00 28.26 91 LYS A CA 1
ATOM 720 C C . LYS A 1 91 ? 55.170 22.180 -17.367 1.00 30.04 91 LYS A C 1
ATOM 721 O O . LYS A 1 91 ? 55.842 21.150 -17.351 1.00 29.56 91 LYS A O 1
ATOM 727 N N . GLU A 1 92 ? 54.994 22.906 -18.466 1.00 32.17 92 GLU A N 1
ATOM 728 C CA . GLU A 1 92 ? 55.624 22.510 -19.717 1.00 35.15 92 GLU A CA 1
ATOM 729 C C . GLU A 1 92 ? 57.134 22.420 -19.558 1.00 35.84 92 GLU A C 1
ATOM 730 O O . GLU A 1 92 ? 57.764 23.280 -18.941 1.00 33.60 92 GLU A O 1
ATOM 736 N N . GLY A 1 93 ? 57.710 21.356 -20.101 1.00 37.19 93 GLY A N 1
ATOM 737 C CA . GLY A 1 93 ? 59.142 21.181 -19.999 1.00 40.89 93 GLY A CA 1
ATOM 738 C C . GLY A 1 93 ? 59.854 21.990 -21.060 1.00 42.91 93 GLY A C 1
ATOM 739 O O . GLY A 1 93 ? 59.257 22.861 -21.699 1.00 43.00 93 GLY A O 1
ATOM 740 N N . THR A 1 94 ? 61.137 21.701 -21.244 1.00 44.52 94 THR A N 1
ATOM 741 C CA . THR A 1 94 ? 61.952 22.385 -22.241 1.00 46.03 94 THR A CA 1
ATOM 742 C C . THR A 1 94 ? 61.435 22.043 -23.635 1.00 45.73 94 THR A C 1
ATOM 743 O O . THR A 1 94 ? 61.530 22.847 -24.560 1.00 46.84 94 THR A O 1
ATOM 747 N N . GLU A 1 95 ? 60.883 20.841 -23.769 1.00 46.21 95 GLU A N 1
ATOM 748 C CA . GLU A 1 95 ? 60.347 20.373 -25.043 1.00 46.17 95 GLU A CA 1
ATOM 749 C C . GLU A 1 95 ? 59.092 19.533 -24.835 1.00 45.64 95 GLU A C 1
ATOM 750 O O . GLU A 1 95 ? 58.754 19.170 -23.710 1.00 45.64 95 GLU A O 1
ATOM 756 N N . SER A 1 96 ? 58.420 19.213 -25.935 1.00 44.74 96 SER A N 1
ATOM 757 C CA . SER A 1 96 ? 57.187 18.440 -25.900 1.00 44.37 96 SER A CA 1
ATOM 758 C C . SER A 1 96 ? 57.270 17.079 -25.218 1.00 43.41 96 SER A C 1
ATOM 759 O O . SER A 1 96 ? 56.264 16.577 -24.717 1.00 43.98 96 SER A O 1
ATOM 762 N N . ASN A 1 97 ? 58.452 16.473 -25.195 1.00 42.16 97 ASN A N 1
ATOM 763 C CA . ASN A 1 97 ? 58.591 15.155 -24.573 1.00 40.22 97 ASN A CA 1
ATOM 764 C C . ASN A 1 97 ? 59.051 15.191 -23.124 1.00 36.91 97 ASN A C 1
ATOM 765 O O . ASN A 1 97 ? 59.333 14.152 -22.531 1.00 34.91 97 ASN A O 1
ATOM 770 N N . THR A 1 98 ? 59.136 16.386 -22.556 1.00 33.65 98 THR A N 1
ATOM 771 C CA . THR A 1 98 ? 59.534 16.507 -21.161 1.00 32.77 98 THR A CA 1
ATOM 772 C C . THR A 1 98 ? 58.582 17.467 -20.476 1.00 30.73 98 THR A C 1
ATOM 773 O O . THR A 1 98 ? 57.778 18.133 -21.128 1.00 30.79 98 THR A O 1
ATOM 777 N N . SER A 1 99 ? 58.665 17.526 -19.156 1.00 29.38 99 SER A N 1
ATOM 778 C CA . SER A 1 99 ? 57.817 18.420 -18.392 1.00 29.06 99 SER A CA 1
ATOM 779 C C . SER A 1 99 ? 58.482 18.751 -17.072 1.00 28.62 99 SER A C 1
ATOM 780 O O . SER A 1 99 ? 59.229 17.943 -16.515 1.00 29.62 99 SER A O 1
ATOM 783 N N . LEU A 1 100 ? 58.234 19.962 -16.594 1.00 27.11 100 LEU A N 1
ATOM 784 C CA . LEU A 1 100 ? 58.803 20.415 -15.339 1.00 27.15 100 LEU A CA 1
ATOM 785 C C . LEU A 1 100 ? 57.766 20.265 -14.234 1.00 26.71 100 LEU A C 1
ATOM 786 O O . LEU A 1 100 ? 56.719 20.906 -14.264 1.00 25.98 100 LEU A O 1
ATOM 791 N N . VAL A 1 101 ? 58.056 19.400 -13.271 1.00 26.23 101 VAL A N 1
ATOM 792 C CA . VAL A 1 101 ? 57.150 19.177 -12.156 1.00 24.49 101 VAL A CA 1
ATOM 793 C C . VAL A 1 101 ? 57.618 19.965 -10.942 1.00 25.21 101 VAL A C 1
ATOM 794 O O . VAL A 1 101 ? 58.761 19.830 -10.500 1.00 23.65 101 VAL A O 1
ATOM 798 N N . GLU A 1 102 ? 56.723 20.786 -10.404 1.00 25.06 102 GLU A N 1
ATOM 799 C CA . GLU A 1 102 ? 57.032 21.605 -9.244 1.00 25.51 102 GLU A CA 1
ATOM 800 C C . GLU A 1 102 ? 56.156 21.228 -8.057 1.00 24.56 102 GLU A C 1
ATOM 801 O O . GLU A 1 102 ? 54.939 21.083 -8.177 1.00 24.01 102 GLU A O 1
ATOM 807 N N . TRP A 1 103 ? 56.791 21.068 -6.906 1.00 22.29 103 TRP A N 1
ATOM 808 C CA . TRP A 1 103 ? 56.086 20.705 -5.696 1.00 23.11 103 TRP A CA 1
ATOM 809 C C . TRP A 1 103 ? 56.467 21.740 -4.643 1.00 24.37 103 TRP A C 1
ATOM 810 O O . TRP A 1 103 ? 57.641 21.899 -4.324 1.00 25.22 103 TRP A O 1
ATOM 821 N N . SER A 1 104 ? 55.482 22.460 -4.118 1.00 25.97 104 SER A N 1
ATOM 822 C CA . SER A 1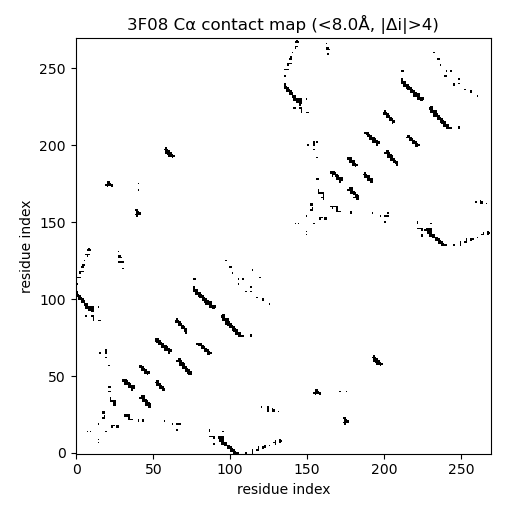 104 ? 55.758 23.473 -3.105 1.00 27.00 104 SER A CA 1
ATOM 823 C C . SER A 1 104 ? 54.792 23.376 -1.932 1.00 27.66 104 SER A C 1
ATOM 824 O O . SER A 1 104 ? 53.683 22.854 -2.062 1.00 26.84 104 SER A O 1
ATOM 827 N N . GLY A 1 105 ? 55.223 23.875 -0.782 1.00 28.10 105 GLY A N 1
ATOM 828 C CA . GLY A 1 105 ? 54.382 23.827 0.393 1.00 28.70 105 GLY A CA 1
ATOM 829 C C . GLY A 1 105 ? 54.618 25.009 1.308 1.00 29.92 105 GLY A C 1
ATOM 830 O O . GLY A 1 105 ? 55.694 25.614 1.304 1.00 29.52 105 GLY A O 1
ATOM 831 N N . THR A 1 106 ? 53.591 25.351 2.074 1.00 28.83 106 THR A N 1
ATOM 832 C CA . THR A 1 106 ? 53.655 26.439 3.034 1.00 29.85 106 THR A CA 1
ATOM 833 C C . THR A 1 106 ? 53.197 25.794 4.340 1.00 29.69 106 THR A C 1
ATOM 834 O O . THR A 1 106 ? 52.244 25.016 4.349 1.00 28.92 106 THR A O 1
ATOM 838 N N . PHE A 1 107 ? 53.880 26.093 5.439 1.00 29.16 107 PHE A N 1
ATOM 839 C CA . PHE A 1 107 ? 53.537 25.470 6.713 1.00 29.81 107 PHE A CA 1
ATOM 840 C C . PHE A 1 107 ? 54.110 26.175 7.928 1.00 29.50 107 PHE A C 1
ATOM 841 O O . PHE A 1 107 ? 55.128 26.859 7.846 1.00 28.85 107 PHE A O 1
ATOM 849 N N . THR A 1 108 ? 53.454 25.973 9.065 1.00 30.28 108 THR A N 1
ATOM 850 C CA . THR A 1 108 ? 53.901 26.547 10.329 1.00 30.45 108 THR A CA 1
ATOM 851 C C . THR A 1 108 ? 54.476 25.402 11.153 1.00 32.29 108 THR A C 1
ATOM 852 O O . THR A 1 108 ? 53.755 24.475 11.528 1.00 31.32 108 THR A O 1
ATOM 856 N N . PRO A 1 109 ? 55.789 25.439 11.429 1.00 34.36 109 PRO A N 1
ATOM 857 C CA . PRO A 1 109 ? 56.405 24.368 12.218 1.00 35.78 109 PRO A CA 1
ATOM 858 C C . PRO A 1 109 ? 55.892 24.340 13.657 1.00 36.11 109 PRO A C 1
ATOM 859 O O . PRO A 1 109 ? 55.509 25.369 14.211 1.00 36.11 109 PRO A O 1
ATOM 863 N N . VAL A 1 110 ? 55.879 23.153 14.255 1.00 37.09 110 VAL A N 1
ATOM 864 C CA . VAL A 1 110 ? 55.403 22.988 15.622 1.00 37.86 110 VAL A CA 1
ATOM 865 C C . VAL A 1 110 ? 56.437 22.306 16.513 1.00 39.08 110 VAL A C 1
ATOM 866 O O . VAL A 1 110 ? 56.791 21.148 16.291 1.00 38.86 110 VAL A O 1
ATOM 870 N N . ALA A 1 111 ? 56.909 23.034 17.522 1.00 40.95 111 ALA A N 1
ATOM 871 C CA . ALA A 1 111 ? 57.894 22.519 18.471 1.00 41.95 111 ALA A CA 1
ATOM 872 C C . ALA A 1 111 ? 59.261 22.267 17.844 1.00 42.53 111 ALA A C 1
ATOM 873 O O . ALA A 1 111 ? 60.173 21.788 18.517 1.00 43.44 111 ALA A O 1
ATOM 875 N N . VAL A 1 112 ? 59.403 22.578 16.559 1.00 42.26 112 VAL A N 1
ATOM 876 C CA . VAL A 1 112 ? 60.679 22.393 15.873 1.00 42.24 112 VAL A CA 1
ATOM 877 C C . VAL A 1 112 ? 61.062 23.686 15.163 1.00 42.34 112 VAL A C 1
ATOM 878 O O . VAL A 1 112 ? 60.237 24.588 15.029 1.00 42.33 112 VAL A O 1
ATOM 882 N N . SER A 1 113 ? 62.309 23.778 14.712 1.00 43.18 113 SER A N 1
ATOM 883 C CA . SER A 1 113 ? 62.777 24.979 14.024 1.00 43.36 113 SER A CA 1
ATOM 884 C C . SER A 1 113 ? 62.358 24.976 12.563 1.00 44.39 113 SER A C 1
ATOM 885 O O . SER A 1 113 ? 61.984 23.940 12.017 1.00 43.63 113 SER A O 1
ATOM 888 N N . ASP A 1 114 ? 62.427 26.147 11.939 1.00 45.80 114 ASP A N 1
ATOM 889 C CA . ASP A 1 114 ? 62.071 26.294 10.536 1.00 47.88 114 ASP A CA 1
ATOM 890 C C . ASP A 1 114 ? 62.903 25.368 9.660 1.00 48.56 114 ASP A C 1
ATOM 891 O O . ASP A 1 114 ? 62.380 24.730 8.746 1.00 48.11 114 ASP A O 1
ATOM 896 N N . GLU A 1 115 ? 64.201 25.297 9.942 1.00 49.27 115 GLU A N 1
ATOM 897 C CA . GLU A 1 115 ? 65.099 24.450 9.170 1.00 50.11 115 GLU A CA 1
ATOM 898 C C . GLU A 1 115 ? 64.706 22.980 9.261 1.00 48.56 115 GLU A C 1
ATOM 899 O O . GLU A 1 115 ? 64.606 22.295 8.247 1.00 49.20 115 GLU A O 1
ATOM 905 N N . GLU A 1 116 ? 64.479 22.500 10.477 1.00 46.69 116 GLU A N 1
ATOM 906 C CA . GLU A 1 116 ? 64.097 21.108 10.685 1.00 45.50 116 GLU A CA 1
ATOM 907 C C . GLU A 1 116 ? 62.823 20.773 9.899 1.00 44.18 116 GLU A C 1
ATOM 908 O O . GLU A 1 116 ? 62.743 19.736 9.236 1.00 42.40 116 GLU A O 1
ATOM 914 N N . ALA A 1 117 ? 61.835 21.662 9.975 1.00 42.68 117 ALA A N 1
ATOM 915 C CA . ALA A 1 117 ? 60.563 21.470 9.282 1.00 41.78 117 ALA A CA 1
ATOM 916 C C . ALA A 1 117 ? 60.751 21.480 7.771 1.00 40.72 117 ALA A C 1
ATOM 917 O O . ALA A 1 117 ? 60.251 20.607 7.063 1.00 39.69 117 ALA A O 1
ATOM 919 N N . ILE A 1 118 ? 61.477 22.477 7.282 1.00 40.52 118 ILE A N 1
ATOM 920 C CA . ILE A 1 118 ? 61.731 22.598 5.859 1.00 39.25 118 ILE A CA 1
ATOM 921 C C . ILE A 1 118 ? 62.437 21.361 5.312 1.00 39.80 118 ILE A C 1
ATOM 922 O O . ILE A 1 118 ? 62.035 20.827 4.278 1.00 40.22 118 ILE A O 1
ATOM 927 N N . ASN A 1 119 ? 63.478 20.902 6.004 1.00 38.82 119 ASN A N 1
ATOM 928 C CA . ASN A 1 119 ? 64.217 19.725 5.555 1.00 39.85 119 ASN A CA 1
ATOM 929 C C . ASN A 1 119 ? 63.330 18.489 5.448 1.00 39.25 119 ASN A C 1
ATOM 930 O O . ASN A 1 119 ? 63.429 17.725 4.485 1.00 39.42 119 ASN A O 1
ATOM 935 N N . LEU A 1 120 ? 62.470 18.289 6.439 1.00 38.18 120 LEU A N 1
ATOM 936 C CA . LEU A 1 120 ? 61.572 17.138 6.445 1.00 38.36 120 LEU A CA 1
ATOM 937 C C . LEU A 1 120 ? 60.692 17.180 5.191 1.00 37.05 120 LEU A C 1
ATOM 938 O O . LEU A 1 120 ? 60.648 16.224 4.414 1.00 37.64 120 LEU A O 1
ATOM 943 N N . VAL A 1 121 ? 60.005 18.303 4.999 1.00 35.12 121 VAL A N 1
ATOM 944 C CA . VAL A 1 121 ? 59.127 18.491 3.851 1.00 33.24 121 VAL A CA 1
ATOM 945 C C . VAL A 1 121 ? 59.898 18.399 2.532 1.00 33.10 121 VAL A C 1
ATOM 946 O O . VAL A 1 121 ? 59.628 17.523 1.706 1.00 31.06 121 VAL A O 1
ATOM 950 N N . HIS A 1 122 ? 60.853 19.305 2.338 1.00 33.01 122 HIS A N 1
ATOM 951 C CA . HIS A 1 122 ? 61.661 19.319 1.118 1.00 33.75 122 HIS A CA 1
ATOM 952 C C . HIS A 1 122 ? 62.227 17.927 0.835 1.00 33.39 122 HIS A C 1
ATOM 953 O O . HIS A 1 122 ? 62.362 17.524 -0.319 1.00 34.07 122 HIS A O 1
ATOM 960 N N . GLY A 1 123 ? 62.551 17.204 1.902 1.00 33.39 123 GLY A N 1
ATOM 961 C CA . GLY A 1 123 ? 63.098 15.868 1.763 1.00 33.65 123 GLY A CA 1
ATOM 962 C C . GLY A 1 123 ? 62.107 14.896 1.157 1.00 33.26 123 GLY A C 1
ATOM 963 O O . GLY A 1 123 ? 62.480 14.017 0.376 1.00 34.30 123 GLY A O 1
ATOM 964 N N . ILE A 1 124 ? 60.841 15.044 1.525 1.00 31.67 124 ILE A N 1
ATOM 965 C CA . ILE A 1 124 ? 59.802 14.183 0.989 1.00 30.31 124 ILE A CA 1
ATOM 966 C C . ILE A 1 124 ? 59.563 14.578 -0.461 1.00 28.90 124 ILE A C 1
ATOM 967 O O . ILE A 1 124 ? 59.450 13.716 -1.330 1.00 29.23 124 ILE A O 1
ATOM 972 N N . TYR A 1 125 ? 59.489 15.885 -0.713 1.00 28.31 125 TYR A N 1
ATOM 973 C CA . TYR A 1 125 ? 59.272 16.391 -2.065 1.00 26.88 125 TYR A CA 1
ATOM 974 C C . TYR A 1 125 ? 60.391 15.911 -2.983 1.00 27.52 125 TYR A C 1
ATOM 975 O O . TYR A 1 125 ? 60.142 15.264 -4.002 1.00 28.33 125 TYR A O 1
ATOM 984 N N . SER A 1 126 ? 61.624 16.246 -2.612 1.00 28.11 126 SER A N 1
ATOM 985 C CA . SER A 1 126 ? 62.804 15.885 -3.387 1.00 29.20 126 SER A CA 1
ATOM 986 C C . SER A 1 126 ? 62.871 14.394 -3.698 1.00 28.36 126 SER A C 1
ATOM 987 O O . SER A 1 126 ? 63.080 14.005 -4.847 1.00 28.54 126 SER A O 1
ATOM 990 N N . ASP A 1 127 ? 62.699 13.561 -2.676 1.00 28.71 127 ASP A N 1
ATOM 991 C CA . ASP A 1 127 ? 62.738 12.119 -2.870 1.00 28.13 127 ASP A CA 1
ATOM 992 C C . ASP A 1 127 ? 61.611 11.666 -3.792 1.00 27.09 127 ASP A C 1
ATOM 993 O O . ASP A 1 127 ? 61.785 10.745 -4.588 1.00 28.10 127 ASP A O 1
ATOM 998 N N . GLY A 1 128 ? 60.458 12.320 -3.682 1.00 26.58 128 GLY A N 1
ATOM 999 C CA . GLY A 1 128 ? 59.313 11.965 -4.506 1.00 23.30 128 GLY A CA 1
ATOM 1000 C C . GLY A 1 128 ? 59.499 12.222 -5.990 1.00 22.30 128 GLY A C 1
ATOM 1001 O O . GLY A 1 128 ? 59.222 11.356 -6.818 1.00 21.97 128 GLY A O 1
ATOM 1002 N N . LEU A 1 129 ? 59.958 13.420 -6.334 1.00 22.55 129 LEU A N 1
ATOM 1003 C CA . LEU A 1 129 ? 60.174 13.774 -7.729 1.00 23.58 129 LEU A CA 1
ATOM 1004 C C . LEU A 1 129 ? 61.305 12.922 -8.280 1.00 25.86 129 LEU A C 1
ATOM 1005 O O . LEU A 1 129 ? 61.294 12.521 -9.447 1.00 26.62 129 LEU A O 1
ATOM 1010 N N . LYS A 1 130 ? 62.283 12.644 -7.426 1.00 26.25 130 LYS A N 1
ATOM 1011 C CA . LYS A 1 130 ? 63.412 11.819 -7.818 1.00 28.83 130 LYS A CA 1
ATOM 1012 C C . LYS A 1 130 ? 62.849 10.460 -8.230 1.00 28.59 130 LYS A C 1
ATOM 1013 O O . LYS A 1 130 ? 63.207 9.915 -9.272 1.00 28.04 130 LYS A O 1
ATOM 1019 N N . ALA A 1 131 ? 61.954 9.921 -7.407 1.00 28.29 131 ALA A N 1
ATOM 1020 C CA . ALA A 1 131 ? 61.338 8.632 -7.692 1.00 28.10 131 ALA A CA 1
ATOM 1021 C C . ALA A 1 131 ? 60.490 8.757 -8.943 1.00 28.25 131 ALA A C 1
ATOM 1022 O O . ALA A 1 131 ? 60.413 7.837 -9.758 1.00 28.68 131 ALA A O 1
ATOM 1024 N N . LEU A 1 132 ? 59.848 9.909 -9.090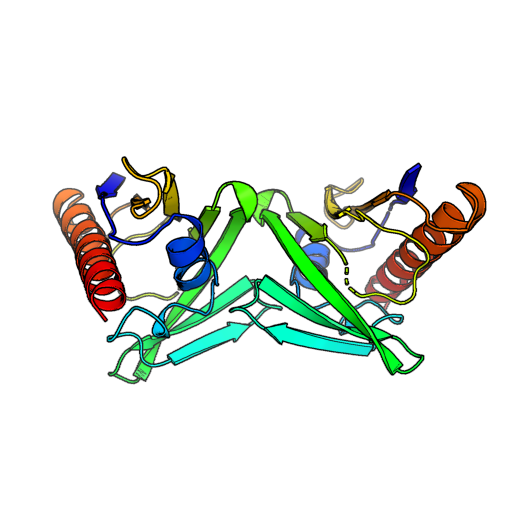 1.00 27.81 132 LEU A N 1
ATOM 1025 C CA . LEU A 1 132 ? 59.010 10.163 -10.249 1.00 28.14 132 LEU A CA 1
ATOM 1026 C C . LEU A 1 132 ? 59.825 10.219 -11.535 1.00 29.31 132 LEU A C 1
ATOM 1027 O O . LEU A 1 132 ? 59.389 9.718 -12.567 1.00 28.84 132 LEU A O 1
ATOM 1032 N N . GLN A 1 133 ? 61.003 10.831 -11.485 1.00 32.09 133 GLN A N 1
ATOM 1033 C CA . GLN A 1 133 ? 61.820 10.921 -12.691 1.00 35.06 133 GLN A CA 1
ATOM 1034 C C . GLN A 1 133 ? 62.391 9.559 -13.081 1.00 35.66 133 GLN A C 1
ATOM 1035 O O . GLN A 1 133 ? 62.587 9.280 -14.261 1.00 35.63 133 GLN A O 1
ATOM 1041 N N . HIS A 1 134 ? 62.647 8.710 -12.090 1.00 37.52 134 HIS A N 1
ATOM 1042 C CA . HIS A 1 134 ? 63.186 7.377 -12.348 1.00 40.42 134 HIS A CA 1
ATOM 1043 C C . HIS A 1 134 ? 62.132 6.490 -13.000 1.00 40.55 134 HIS A C 1
ATOM 1044 O O . HIS A 1 134 ? 62.458 5.530 -13.698 1.00 40.52 134 HIS A O 1
ATOM 1051 N N . ALA A 1 135 ? 60.867 6.822 -12.771 1.00 40.00 135 ALA A N 1
ATOM 1052 C CA . ALA A 1 135 ? 59.761 6.052 -13.324 1.00 39.62 135 ALA A CA 1
ATOM 1053 C C . ALA A 1 135 ? 59.666 6.187 -14.839 1.00 40.58 135 ALA A C 1
ATOM 1054 O O . ALA A 1 135 ? 59.372 5.217 -15.534 1.00 40.22 135 ALA A O 1
ATOM 1056 N N . PHE A 1 136 ? 59.913 7.391 -15.345 1.00 41.62 136 PHE A N 1
ATOM 1057 C CA . PHE A 1 136 ? 59.843 7.644 -16.779 1.00 42.88 136 PHE A CA 1
ATOM 1058 C C . PHE A 1 136 ? 61.128 7.263 -17.503 1.00 46.36 136 PHE A C 1
ATOM 1059 O O . PHE A 1 136 ? 61.349 7.652 -18.652 1.00 46.90 136 PHE A O 1
ATOM 1067 N N . LEU A 1 137 ? 61.970 6.499 -16.813 1.00 50.13 137 LEU A N 1
ATOM 1068 C CA . LEU A 1 137 ? 63.227 6.012 -17.368 1.00 53.90 137 LEU A CA 1
ATOM 1069 C C . LEU A 1 137 ? 63.111 4.499 -17.519 1.00 56.20 137 LEU A C 1
ATOM 1070 O O . LEU A 1 137 ? 63.976 3.856 -18.106 1.00 56.46 137 LEU A O 1
ATOM 1075 N N . ASP A 1 138 ? 62.030 3.937 -16.986 1.00 59.31 138 ASP A N 1
ATOM 1076 C CA . ASP A 1 138 ? 61.791 2.498 -17.068 1.00 62.70 138 ASP A CA 1
ATOM 1077 C C . ASP A 1 138 ? 60.975 2.136 -18.308 1.00 63.71 138 ASP A C 1
ATOM 1078 O O . ASP A 1 138 ? 59.884 1.548 -18.143 1.00 64.37 138 ASP A O 1
ATOM 1091 N 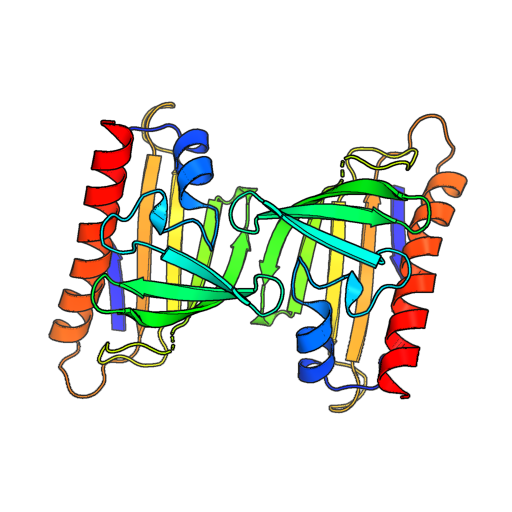N . ALA B 1 2 ? 26.474 28.006 -27.358 1.00 41.42 2 ALA B N 1
ATOM 1092 C CA . ALA B 1 2 ? 25.300 27.688 -26.547 1.00 33.91 2 ALA B CA 1
ATOM 1093 C C . ALA B 1 2 ? 25.594 27.527 -25.060 1.00 30.74 2 ALA B C 1
ATOM 1094 O O . ALA B 1 2 ? 26.595 26.923 -24.677 1.00 25.58 2 ALA B O 1
ATOM 1096 N N . HIS B 1 3 ? 24.705 28.065 -24.227 1.00 26.75 3 HIS B N 1
ATOM 1097 C CA . HIS B 1 3 ? 24.874 27.998 -22.780 1.00 26.30 3 HIS B CA 1
ATOM 1098 C C . HIS B 1 3 ? 23.536 28.077 -22.060 1.00 24.54 3 HIS B C 1
ATOM 1099 O O . HIS B 1 3 ? 22.537 28.510 -22.627 1.00 23.84 3 HIS B O 1
ATOM 1106 N N . THR B 1 4 ? 23.522 27.658 -20.803 1.00 21.53 4 THR B N 1
ATOM 1107 C CA . THR B 1 4 ? 22.305 27.729 -20.019 1.00 19.99 4 THR B CA 1
ATOM 1108 C C . THR B 1 4 ? 22.674 27.692 -18.545 1.00 20.01 4 THR B C 1
ATOM 1109 O O . THR B 1 4 ? 23.734 27.189 -18.170 1.00 19.25 4 THR B O 1
ATOM 1113 N N . THR B 1 5 ? 21.806 28.244 -17.710 1.00 18.94 5 THR B N 1
ATOM 1114 C CA . THR B 1 5 ? 22.050 28.262 -16.281 1.00 20.43 5 THR B CA 1
ATOM 1115 C C . THR B 1 5 ? 20.729 28.275 -15.544 1.00 22.48 5 THR B C 1
ATOM 1116 O O . THR B 1 5 ? 19.735 28.807 -16.038 1.00 21.27 5 THR B O 1
ATOM 1120 N N . THR B 1 6 ? 20.714 27.667 -14.369 1.00 21.43 6 THR B N 1
ATOM 1121 C CA . THR B 1 6 ? 19.517 27.676 -13.557 1.00 24.31 6 THR B CA 1
ATOM 1122 C C . THR B 1 6 ? 19.997 27.779 -12.122 1.00 25.54 6 THR B C 1
ATOM 1123 O O . THR B 1 6 ? 21.078 27.298 -11.778 1.00 24.82 6 THR B O 1
ATOM 1127 N N . SER B 1 7 ? 19.203 28.430 -11.289 1.00 26.65 7 SER B N 1
ATOM 1128 C CA . SER B 1 7 ? 19.573 28.615 -9.902 1.00 28.61 7 SER B CA 1
ATOM 1129 C C . SER B 1 7 ? 18.390 28.342 -8.997 1.00 28.50 7 SER B C 1
ATOM 1130 O O . SER B 1 7 ? 17.240 28.389 -9.430 1.00 27.94 7 SER B O 1
ATOM 1141 N N . GLU B 1 9 ? 17.258 28.529 -4.518 1.00 25.10 9 GLU B N 1
ATOM 1142 C CA . GLU B 1 9 ? 17.607 28.737 -3.127 1.00 23.95 9 GLU B CA 1
ATOM 1143 C C . GLU B 1 9 ? 17.346 27.413 -2.441 1.00 21.19 9 GLU B C 1
ATOM 1144 O O . GLU B 1 9 ? 16.199 26.988 -2.310 1.00 21.36 9 GLU B O 1
ATOM 1150 N N . ILE B 1 10 ? 18.412 26.750 -2.023 1.00 18.15 10 ILE B N 1
ATOM 1151 C CA . ILE B 1 10 ? 18.282 25.478 -1.338 1.00 14.72 10 ILE B CA 1
ATOM 1152 C C . ILE B 1 10 ? 18.226 25.750 0.157 1.00 15.40 10 ILE B C 1
ATOM 1153 O O . ILE B 1 10 ? 19.003 26.559 0.670 1.00 13.28 10 ILE B O 1
ATOM 1158 N N . PHE B 1 11 ? 17.311 25.076 0.853 1.00 14.25 11 PHE B N 1
ATOM 1159 C CA . PHE B 1 11 ? 17.153 25.283 2.290 1.00 14.99 11 PHE B CA 1
ATOM 1160 C C . PHE B 1 11 ? 18.158 24.530 3.129 1.00 14.93 11 PHE B C 1
ATOM 1161 O O . PHE B 1 11 ? 17.804 23.610 3.863 1.00 14.92 11 PHE B O 1
ATOM 1169 N N . GLY B 1 12 ? 19.415 24.935 3.021 1.00 15.33 12 GLY B N 1
ATOM 1170 C CA . GLY B 1 12 ? 20.487 24.324 3.783 1.00 12.40 12 GLY B CA 1
ATOM 1171 C C . GLY B 1 12 ? 21.627 25.326 3.784 1.00 13.46 12 GLY B C 1
ATOM 1172 O O . GLY B 1 12 ? 21.776 26.061 2.813 1.00 12.47 12 GLY B O 1
ATOM 1173 N N . SER B 1 13 ? 22.420 25.388 4.851 1.00 12.00 13 SER B N 1
ATOM 1174 C CA . SER B 1 13 ? 23.534 26.336 4.880 1.00 13.51 13 SER B CA 1
ATOM 1175 C C . SER B 1 13 ? 24.519 25.992 3.770 1.00 12.05 13 SER B C 1
ATOM 1176 O O . SER B 1 13 ? 24.482 24.894 3.224 1.00 13.75 13 SER B O 1
ATOM 1179 N N . THR B 1 14 ? 25.401 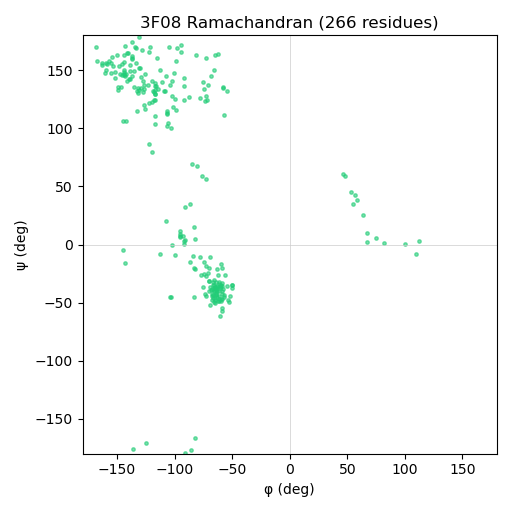26.929 3.437 1.00 10.79 14 THR B N 1
ATOM 1180 C CA . THR B 1 14 ? 26.384 26.683 2.398 1.00 11.89 14 THR B CA 1
ATOM 1181 C C . THR B 1 14 ? 27.237 25.465 2.753 1.00 11.64 14 THR B C 1
ATOM 1182 O O . THR B 1 14 ? 27.575 24.659 1.884 1.00 9.18 14 THR B O 1
ATOM 1186 N N . GLU B 1 15 ? 27.555 25.324 4.037 1.00 11.67 15 GLU B N 1
ATOM 1187 C CA . GLU B 1 15 ? 28.359 24.210 4.509 1.00 13.58 15 GLU B CA 1
ATOM 1188 C C . GLU B 1 15 ? 27.644 22.866 4.360 1.00 13.02 15 GLU B C 1
ATOM 1189 O O . GLU B 1 15 ? 28.259 21.885 3.951 1.00 13.45 15 GLU B O 1
ATOM 1195 N N . GLN B 1 16 ? 26.357 22.813 4.700 1.00 14.01 16 GLN B N 1
ATOM 1196 C CA . GLN B 1 16 ? 25.597 21.566 4.582 1.00 14.44 16 GLN B CA 1
ATOM 1197 C C . GLN B 1 16 ? 25.495 21.164 3.117 1.00 14.19 16 GLN B C 1
ATOM 1198 O O . GLN B 1 16 ? 25.776 20.033 2.757 1.00 14.36 16 GLN B O 1
ATOM 1204 N N . VAL B 1 17 ? 25.075 22.106 2.280 1.00 12.98 17 VAL B N 1
ATOM 1205 C CA 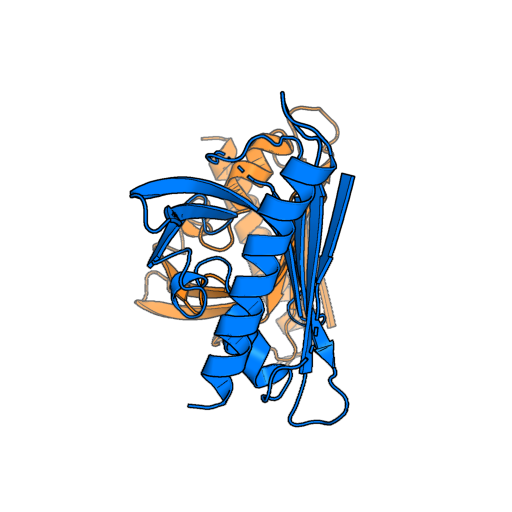. VAL B 1 17 ? 24.917 21.834 0.862 1.00 13.64 17 VAL B CA 1
ATOM 1206 C C . VAL B 1 17 ? 26.208 21.397 0.179 1.00 13.81 17 VAL B C 1
ATOM 1207 O O . VAL B 1 17 ? 26.213 20.407 -0.553 1.00 12.81 17 VAL B O 1
ATOM 1211 N N . TRP B 1 18 ? 27.295 22.134 0.398 1.00 13.52 18 TRP B N 1
ATOM 1212 C CA . TRP B 1 18 ? 28.562 21.764 -0.222 1.00 14.75 18 TRP B CA 1
ATOM 1213 C C . TRP B 1 18 ? 29.065 20.436 0.354 1.00 14.12 18 TRP B C 1
ATOM 1214 O O . TRP B 1 18 ? 29.694 19.648 -0.348 1.00 15.63 18 TRP B O 1
ATOM 1225 N N . GLN B 1 19 ? 28.776 20.179 1.626 1.00 15.28 19 GLN B N 1
ATOM 1226 C CA . GLN B 1 19 ? 29.193 18.922 2.243 1.00 16.75 19 GLN B CA 1
ATOM 1227 C C . GLN B 1 19 ? 28.523 17.788 1.476 1.00 16.31 19 GLN B C 1
ATOM 1228 O O . GLN B 1 19 ? 29.145 16.779 1.156 1.00 17.16 19 GLN B O 1
ATOM 1234 N N . LEU B 1 20 ? 27.241 17.979 1.187 1.00 16.52 20 LEU B N 1
ATOM 1235 C CA . LEU B 1 20 ? 26.426 17.002 0.474 1.00 15.61 20 LEU B CA 1
ATOM 1236 C C . LEU B 1 20 ? 26.810 16.834 -0.999 1.00 14.89 20 LEU B C 1
ATOM 1237 O O . LEU B 1 20 ? 27.047 15.714 -1.459 1.00 13.56 20 LEU B O 1
ATOM 1242 N N . ILE B 1 21 ? 26.887 17.942 -1.733 1.00 12.68 21 ILE B N 1
ATOM 1243 C CA . ILE B 1 21 ? 27.163 17.872 -3.166 1.00 13.65 21 ILE B CA 1
ATOM 1244 C C . ILE B 1 21 ? 28.589 18.127 -3.660 1.00 13.70 21 ILE B C 1
ATOM 1245 O O . ILE B 1 21 ? 28.876 17.912 -4.832 1.00 14.53 21 ILE B O 1
ATOM 1250 N N . GLY B 1 22 ? 29.476 18.580 -2.782 1.00 14.18 22 GLY B N 1
ATOM 1251 C CA . GLY B 1 22 ? 30.850 18.857 -3.186 1.00 13.59 22 GLY B CA 1
ATOM 1252 C C . GLY B 1 22 ? 31.652 17.667 -3.699 1.00 12.73 22 GLY B C 1
ATOM 1253 O O . GLY B 1 22 ? 32.599 17.839 -4.470 1.00 10.11 22 GLY B O 1
ATOM 1254 N N . GLY B 1 23 ? 31.284 16.465 -3.263 1.00 12.12 23 GLY B N 1
ATOM 1255 C CA . GLY B 1 23 ? 31.990 15.270 -3.691 1.00 12.17 23 GLY B CA 1
ATOM 1256 C C . GLY B 1 23 ? 31.682 14.930 -5.132 1.00 12.21 23 GLY B C 1
ATOM 1257 O O . GLY B 1 23 ? 30.517 14.824 -5.520 1.00 12.52 23 GLY B O 1
ATOM 1258 N N . PHE B 1 24 ? 32.726 14.752 -5.931 1.00 11.18 24 PHE B N 1
ATOM 1259 C CA . PHE B 1 24 ? 32.538 14.426 -7.331 1.00 10.58 24 PHE B CA 1
ATOM 1260 C C . PHE B 1 24 ? 31.850 13.069 -7.487 1.00 11.35 24 PHE B C 1
ATOM 1261 O O . PHE B 1 24 ? 31.084 12.860 -8.427 1.00 9.46 24 PHE B O 1
ATOM 1269 N N . ASN B 1 25 ? 32.105 12.154 -6.556 1.00 12.50 25 ASN B N 1
ATOM 1270 C CA . ASN B 1 25 ? 31.487 10.829 -6.618 1.00 13.10 25 ASN B CA 1
ATOM 1271 C C . ASN B 1 25 ? 30.224 10.739 -5.766 1.00 12.57 25 ASN B C 1
ATOM 1272 O O . ASN B 1 25 ? 29.683 9.653 -5.563 1.00 10.90 25 ASN B O 1
ATOM 1277 N N . SER B 1 26 ? 29.734 11.878 -5.294 1.00 12.91 26 SER B N 1
ATOM 1278 C CA . SER B 1 26 ? 28.567 11.871 -4.418 1.00 15.90 26 SER B CA 1
ATOM 1279 C C . SER B 1 26 ? 27.173 12.079 -5.012 1.00 14.31 26 SER B C 1
ATOM 1280 O O . SER B 1 26 ? 26.206 12.196 -4.266 1.00 14.58 26 SER B O 1
ATOM 1283 N N . LEU B 1 27 ? 27.050 12.105 -6.333 1.00 15.46 27 LEU B N 1
ATOM 1284 C CA . LEU B 1 27 ? 25.734 12.307 -6.937 1.00 16.47 27 LEU B CA 1
ATOM 1285 C C . LEU B 1 27 ? 24.633 11.393 -6.396 1.00 16.45 27 LEU B C 1
ATOM 1286 O O . LEU B 1 27 ? 23.486 11.816 -6.259 1.00 14.88 27 LEU B O 1
ATOM 1291 N N . PRO B 1 28 ? 24.955 10.122 -6.104 1.00 18.45 28 PRO B N 1
ATOM 1292 C CA . PRO B 1 28 ? 23.870 9.279 -5.586 1.00 19.27 28 PRO B CA 1
ATOM 1293 C C . PRO B 1 28 ? 23.397 9.653 -4.187 1.00 19.96 28 PRO B C 1
ATOM 1294 O O . PRO B 1 28 ? 22.358 9.167 -3.730 1.00 21.24 28 PRO B O 1
ATOM 1298 N N . ASP B 1 29 ? 24.140 10.527 -3.512 1.00 19.79 29 ASP B N 1
ATOM 1299 C CA . ASP B 1 29 ? 23.735 10.969 -2.184 1.00 19.76 29 ASP B CA 1
ATOM 1300 C C . ASP B 1 29 ? 22.626 12.017 -2.284 1.00 19.76 29 ASP B C 1
ATOM 1301 O O . ASP B 1 29 ? 22.031 12.385 -1.275 1.00 21.59 29 ASP B O 1
ATOM 1306 N N . TRP B 1 30 ? 22.357 12.522 -3.485 1.00 18.09 30 TRP B N 1
ATOM 1307 C CA . TRP B 1 30 ? 21.300 13.518 -3.630 1.00 17.64 30 TRP B CA 1
ATOM 1308 C C . TRP B 1 30 ? 20.497 13.438 -4.920 1.00 19.03 30 TRP B C 1
ATOM 1309 O O . TRP B 1 30 ? 19.524 14.168 -5.090 1.00 20.77 30 TRP B O 1
ATOM 1320 N N . LEU B 1 31 ? 20.897 12.544 -5.819 1.00 21.02 31 LEU B N 1
ATOM 1321 C CA . LEU B 1 31 ? 20.202 12.339 -7.091 1.00 22.37 31 LEU B CA 1
ATOM 1322 C C . LEU B 1 31 ? 19.659 10.908 -7.094 1.00 24.03 31 LEU B C 1
ATOM 1323 O O . LEU B 1 31 ? 20.407 9.950 -7.280 1.00 22.70 31 LEU B O 1
ATOM 1328 N N . PRO B 1 32 ? 18.346 10.748 -6.882 1.00 26.48 32 PRO B N 1
ATOM 1329 C CA . PRO B 1 32 ? 17.688 9.434 -6.853 1.00 28.24 32 PRO B CA 1
ATOM 1330 C C . PRO B 1 32 ? 17.814 8.587 -8.122 1.00 27.40 32 PRO B C 1
ATOM 1331 O O . PRO B 1 32 ? 17.873 7.362 -8.046 1.00 27.81 32 PRO B O 1
ATOM 1335 N N . TYR B 1 33 ? 17.855 9.231 -9.281 1.00 26.33 33 TYR B N 1
ATOM 1336 C CA . TYR B 1 33 ? 17.947 8.499 -10.537 1.00 26.89 33 TYR B CA 1
ATOM 1337 C C . TYR B 1 33 ? 19.356 8.056 -10.914 1.00 26.56 33 TYR B C 1
ATOM 1338 O O . TYR B 1 33 ? 19.574 7.507 -11.993 1.00 26.75 33 TYR B O 1
ATOM 1347 N N . ILE B 1 34 ? 20.310 8.304 -10.022 1.00 26.37 34 ILE B N 1
ATOM 1348 C CA . ILE B 1 34 ? 21.695 7.889 -10.223 1.00 25.17 34 ILE B CA 1
ATOM 1349 C C . ILE B 1 34 ? 22.007 6.958 -9.052 1.00 23.70 34 ILE B C 1
ATOM 1350 O O . ILE B 1 34 ? 22.654 7.364 -8.086 1.00 22.29 34 ILE B O 1
ATOM 1355 N N . PRO B 1 35 ? 21.560 5.694 -9.130 1.00 22.57 35 PRO B N 1
ATOM 1356 C CA . PRO B 1 35 ? 21.787 4.715 -8.059 1.00 22.04 35 PRO B CA 1
ATOM 1357 C C . PRO B 1 35 ? 23.240 4.556 -7.605 1.00 20.56 35 PRO B C 1
ATOM 1358 O O . PRO B 1 35 ? 23.523 4.495 -6.410 1.00 20.44 35 PRO B O 1
ATOM 1362 N N . SER B 1 36 ? 24.164 4.487 -8.552 1.00 18.69 36 SER B N 1
ATOM 1363 C CA . SER B 1 36 ? 25.557 4.292 -8.180 1.00 17.73 36 SER B CA 1
ATOM 1364 C C . SER B 1 36 ? 26.553 5.119 -8.981 1.00 15.22 36 SER B C 1
ATOM 1365 O O . SER B 1 36 ? 26.292 5.514 -10.117 1.00 16.98 36 SER B O 1
ATOM 1368 N N . SER B 1 37 ? 27.698 5.379 -8.362 1.00 15.24 37 SER B N 1
ATOM 1369 C CA . SER B 1 37 ? 28.773 6.149 -8.970 1.00 14.26 37 SER B CA 1
ATOM 1370 C C . SER B 1 37 ? 30.119 5.667 -8.436 1.00 13.64 37 SER B C 1
ATOM 1371 O O . SER B 1 37 ? 30.273 5.449 -7.236 1.00 12.37 37 SER B O 1
ATOM 1374 N N . LYS B 1 38 ? 31.081 5.496 -9.340 1.00 12.84 38 LYS B N 1
ATOM 1375 C CA . LYS B 1 38 ? 32.427 5.046 -8.986 1.00 14.47 38 LYS B CA 1
ATOM 1376 C C . LYS B 1 38 ? 33.457 5.966 -9.637 1.00 13.77 38 LYS B C 1
ATOM 1377 O O . LYS B 1 38 ? 33.205 6.541 -10.693 1.00 13.66 38 LYS B O 1
ATOM 1383 N N . LEU B 1 39 ? 34.622 6.092 -9.015 1.00 14.26 39 LEU B N 1
ATOM 1384 C CA . LEU B 1 39 ? 35.669 6.950 -9.555 1.00 15.84 39 LEU B CA 1
ATOM 1385 C C . LEU B 1 39 ? 36.832 6.162 -10.154 1.00 15.72 39 LEU B C 1
ATOM 1386 O O . LEU B 1 39 ? 37.186 5.091 -9.655 1.00 15.04 39 LEU B O 1
ATOM 1391 N N . THR B 1 40 ? 37.415 6.692 -11.230 1.00 14.80 40 THR B N 1
ATOM 1392 C CA . THR B 1 40 ? 38.580 6.071 -11.849 1.00 14.72 40 THR B CA 1
ATOM 1393 C C . THR B 1 40 ? 39.617 7.169 -12.040 1.00 14.61 40 THR B C 1
ATOM 1394 O O . THR B 1 40 ? 39.371 8.325 -11.686 1.00 12.65 40 THR B O 1
ATOM 1398 N N . GLU B 1 41 ? 40.779 6.808 -12.573 1.00 14.74 41 GLU B N 1
ATOM 1399 C CA . GLU B 1 41 ? 41.844 7.781 -12.782 1.00 15.32 41 GLU B CA 1
ATOM 1400 C C . GLU B 1 41 ? 42.196 8.574 -11.514 1.00 15.30 41 GLU B C 1
ATOM 1401 O O . GLU B 1 41 ? 42.343 9.802 -11.542 1.00 15.23 41 GLU B O 1
ATOM 1407 N N . GLY B 1 42 ? 42.326 7.855 -10.402 1.00 15.26 42 GLY B N 1
ATOM 1408 C CA . GLY B 1 42 ? 42.675 8.480 -9.141 1.00 15.34 42 GLY B CA 1
ATOM 1409 C C . GLY B 1 42 ? 41.622 9.414 -8.565 1.00 16.04 42 GLY B C 1
ATOM 1410 O O . GLY B 1 42 ? 41.894 10.124 -7.594 1.00 16.55 42 GLY B O 1
ATOM 1411 N N . GLY B 1 43 ? 40.427 9.415 -9.151 1.00 16.58 43 GLY B N 1
ATOM 1412 C CA . GLY B 1 43 ? 39.359 10.275 -8.667 1.00 14.60 43 GLY B CA 1
ATOM 1413 C C . GLY B 1 43 ? 38.965 11.390 -9.622 1.00 14.62 43 GLY B C 1
ATOM 1414 O O . GLY B 1 43 ? 38.095 12.210 -9.303 1.00 14.43 43 GLY B O 1
ATOM 1415 N N . ARG B 1 44 ? 39.594 11.418 -10.797 1.00 12.60 44 ARG B N 1
ATOM 1416 C CA . ARG B 1 44 ? 39.324 12.442 -11.810 1.00 11.71 44 ARG B CA 1
ATOM 1417 C C . ARG B 1 44 ? 38.165 12.121 -12.753 1.00 12.80 44 ARG B C 1
ATOM 1418 O O . ARG B 1 44 ? 37.675 12.998 -13.462 1.00 14.27 44 ARG B O 1
ATOM 1426 N N . VAL B 1 45 ? 37.734 10.868 -12.772 1.00 12.22 45 VAL B N 1
ATOM 1427 C CA . VAL B 1 45 ? 36.658 10.469 -13.662 1.00 12.31 45 VAL B CA 1
ATOM 1428 C C . VAL B 1 45 ? 35.583 9.726 -12.882 1.00 13.16 45 VAL B C 1
ATOM 1429 O O . VAL B 1 45 ? 35.891 8.874 -12.042 1.00 13.95 45 VAL B O 1
ATOM 1433 N N . ARG B 1 46 ? 34.324 10.067 -13.132 1.00 12.02 46 ARG B N 1
ATOM 1434 C CA . ARG B 1 46 ? 33.242 9.392 -12.440 1.00 12.86 46 ARG B CA 1
ATOM 1435 C C . ARG B 1 46 ? 32.369 8.629 -13.420 1.00 14.34 46 ARG B C 1
ATOM 1436 O O . ARG B 1 46 ? 32.052 9.114 -14.508 1.00 14.65 46 ARG B O 1
ATOM 1444 N N . HIS B 1 47 ? 32.014 7.410 -13.031 1.00 14.94 47 HIS B N 1
ATOM 1445 C CA . HIS B 1 47 ? 31.167 6.550 -13.841 1.00 15.38 47 HIS B CA 1
ATOM 1446 C C . HIS B 1 47 ? 29.815 6.525 -13.166 1.00 15.26 47 HIS B C 1
ATOM 1447 O O . HIS B 1 47 ? 29.668 5.986 -12.070 1.00 15.54 47 HIS B O 1
ATOM 1454 N N . LEU B 1 48 ? 28.830 7.119 -13.826 1.00 15.09 48 LEU B N 1
ATOM 1455 C CA . LEU B 1 48 ? 27.482 7.195 -13.292 1.00 16.66 48 LEU B CA 1
ATOM 1456 C C . LEU B 1 48 ? 26.573 6.180 -13.953 1.00 18.73 48 LEU B C 1
ATOM 1457 O O . LEU B 1 48 ? 26.489 6.111 -15.179 1.00 20.42 48 LEU B O 1
ATOM 1462 N N . ALA B 1 49 ? 25.887 5.388 -13.144 1.00 20.02 49 ALA B N 1
ATOM 1463 C CA . ALA B 1 49 ? 24.975 4.398 -13.691 1.00 20.61 49 ALA B CA 1
ATOM 1464 C C . ALA B 1 49 ? 23.538 4.814 -13.419 1.00 22.49 49 ALA B C 1
ATOM 1465 O O . ALA B 1 49 ? 23.209 5.202 -12.303 1.00 22.33 49 ALA B O 1
ATOM 1467 N N . ASN B 1 50 ? 22.689 4.762 -14.440 1.00 25.26 50 ASN B N 1
ATOM 1468 C CA . ASN B 1 50 ? 21.284 5.096 -14.246 1.00 27.54 50 ASN B CA 1
ATOM 1469 C C . ASN B 1 50 ? 20.594 3.758 -13.988 1.00 26.02 50 ASN B C 1
ATOM 1470 O O . ASN B 1 50 ? 21.220 2.709 -14.120 1.00 22.82 50 ASN B O 1
ATOM 1475 N N . PRO B 1 51 ? 19.306 3.769 -13.609 1.00 27.47 51 PRO B N 1
ATOM 1476 C CA . PRO B 1 51 ? 18.632 2.491 -13.356 1.00 29.05 51 PRO B CA 1
ATOM 1477 C C . PRO B 1 51 ? 18.786 1.450 -14.472 1.00 29.58 51 PRO B C 1
ATOM 1478 O O . PRO B 1 51 ? 18.866 0.258 -14.186 1.00 31.13 51 PRO B O 1
ATOM 1482 N N . ASP B 1 52 ? 18.829 1.910 -15.724 1.00 30.03 52 ASP B N 1
ATOM 1483 C CA . ASP B 1 52 ? 18.981 1.039 -16.896 1.00 31.69 52 ASP B CA 1
ATOM 1484 C C . ASP B 1 52 ? 20.199 0.140 -16.809 1.00 29.24 52 ASP B C 1
ATOM 1485 O O . ASP B 1 52 ? 20.194 -0.993 -17.286 1.00 28.81 52 ASP B O 1
ATOM 1490 N N . GLY B 1 53 ? 21.257 0.683 -16.226 1.00 28.73 53 GLY B N 1
ATOM 1491 C CA . GLY B 1 53 ? 22.511 -0.034 -16.140 1.00 28.21 53 GLY B CA 1
ATOM 1492 C C . GLY B 1 53 ? 23.453 0.688 -17.091 1.00 28.38 53 GLY B C 1
ATOM 1493 O O . GLY B 1 53 ? 24.649 0.408 -17.142 1.00 27.30 53 GLY B O 1
ATOM 1494 N N . GLU B 1 54 ? 22.904 1.625 -17.861 1.00 28.75 54 GLU B N 1
ATOM 1495 C CA . GLU B 1 54 ? 23.713 2.397 -18.792 1.00 29.84 54 GLU B CA 1
ATOM 1496 C C . GLU B 1 54 ? 24.581 3.331 -17.960 1.00 28.69 54 GLU B C 1
ATOM 1497 O O . GLU B 1 54 ? 24.108 3.949 -17.005 1.00 27.32 54 GLU B O 1
ATOM 1503 N N . THR B 1 55 ? 25.849 3.445 -18.327 1.00 27.92 55 THR B N 1
ATOM 1504 C CA . THR B 1 55 ? 26.759 4.270 -17.562 1.00 26.68 55 THR B CA 1
ATOM 1505 C C . THR B 1 55 ? 27.284 5.495 -18.301 1.00 26.01 55 THR B C 1
ATOM 1506 O O . THR B 1 55 ? 27.690 5.418 -19.459 1.00 25.70 55 THR B O 1
ATOM 1510 N N . ILE B 1 56 ? 27.247 6.631 -17.611 1.00 23.95 56 ILE B N 1
ATOM 1511 C CA . ILE B 1 56 ? 27.720 7.897 -18.148 1.00 22.52 56 ILE B CA 1
ATOM 1512 C C . ILE B 1 56 ? 29.091 8.159 -17.535 1.00 21.38 56 ILE B C 1
ATOM 1513 O O . ILE B 1 56 ? 29.310 7.889 -16.353 1.00 20.21 56 ILE B O 1
ATOM 1518 N N . ILE B 1 57 ? 30.012 8.682 -18.331 1.00 18.73 57 ILE B N 1
ATOM 1519 C CA . ILE B 1 57 ? 31.351 8.955 -17.844 1.00 18.35 57 ILE B CA 1
ATOM 1520 C C . ILE B 1 57 ? 31.637 10.450 -17.934 1.00 18.44 57 ILE B C 1
ATOM 1521 O O . ILE B 1 57 ? 31.514 11.053 -19.002 1.00 14.56 57 ILE B O 1
ATOM 1526 N N . GLU B 1 58 ? 32.006 11.047 -16.807 1.00 15.40 58 GLU B N 1
ATOM 1527 C CA . GLU B 1 58 ? 32.286 12.474 -16.776 1.00 14.33 58 GLU B CA 1
ATOM 1528 C C . GLU B 1 58 ? 33.668 12.739 -16.199 1.00 13.83 58 GLU B C 1
ATOM 1529 O O . GLU B 1 58 ? 34.140 12.022 -15.318 1.00 12.28 58 GLU B O 1
ATOM 1535 N N . ARG B 1 59 ? 34.305 13.788 -16.698 1.00 11.93 59 ARG B N 1
ATOM 1536 C CA . ARG B 1 59 ? 35.646 14.136 -16.274 1.00 12.18 59 ARG B CA 1
ATOM 1537 C C . ARG B 1 59 ? 35.704 15.396 -15.414 1.00 12.40 59 ARG B C 1
ATOM 1538 O O . ARG B 1 59 ? 35.084 16.410 -15.746 1.00 12.20 59 ARG B O 1
ATOM 1546 N N . LEU B 1 60 ? 36.425 15.314 -14.297 1.00 10.17 60 LEU B N 1
ATOM 1547 C CA . LEU B 1 60 ? 36.590 16.462 -13.408 1.00 13.62 60 LEU B CA 1
ATOM 1548 C C . LEU B 1 60 ? 37.552 17.447 -14.077 1.00 13.59 60 LEU B C 1
ATOM 1549 O O . LEU B 1 60 ? 38.679 17.072 -14.420 1.00 13.96 60 LEU B O 1
ATOM 1554 N N . GLU B 1 61 ? 37.120 18.694 -14.264 1.00 12.69 61 GLU B N 1
ATOM 1555 C CA . GLU B 1 61 ? 37.971 19.697 -14.905 1.00 13.28 61 GLU B CA 1
ATOM 1556 C C . GLU B 1 61 ? 38.564 20.684 -13.906 1.00 14.83 61 GLU B C 1
ATOM 1557 O O . GLU B 1 61 ? 39.751 21.012 -13.973 1.00 12.92 61 GLU B O 1
ATOM 1563 N N . VAL B 1 62 ? 37.723 21.174 -12.999 1.00 14.65 62 VAL B N 1
ATOM 1564 C CA . VAL B 1 62 ? 38.149 22.119 -11.981 1.00 13.71 62 VAL B CA 1
ATOM 1565 C C . VAL B 1 62 ? 37.437 21.806 -10.677 1.00 13.67 62 VAL B C 1
ATOM 1566 O O . VAL B 1 62 ? 36.290 21.352 -10.668 1.00 14.15 62 VAL B O 1
ATOM 1570 N N . PHE B 1 63 ? 38.125 22.050 -9.574 1.00 12.65 63 PHE B N 1
ATOM 1571 C CA . PHE B 1 63 ? 37.553 21.848 -8.259 1.00 12.11 63 PHE B CA 1
ATOM 1572 C C . PHE B 1 63 ? 38.143 22.897 -7.333 1.00 12.46 63 PHE B C 1
ATOM 1573 O O . PHE B 1 63 ? 39.348 23.155 -7.365 1.00 12.67 63 PHE B O 1
ATOM 1581 N N . ASN B 1 64 ? 37.290 23.516 -6.525 1.00 12.81 64 ASN B N 1
ATOM 1582 C CA . ASN B 1 64 ? 37.742 24.525 -5.579 1.00 14.00 64 ASN B CA 1
ATOM 1583 C C . ASN B 1 64 ? 36.868 24.381 -4.349 1.00 14.27 64 ASN B C 1
ATOM 1584 O O . ASN B 1 64 ? 35.693 24.754 -4.369 1.00 12.89 64 ASN B O 1
ATOM 1589 N N . ASP B 1 65 ? 37.444 23.825 -3.285 1.00 14.32 65 ASP B N 1
ATOM 1590 C CA . ASP B 1 65 ? 36.701 23.586 -2.049 1.00 16.04 65 ASP B CA 1
ATOM 1591 C C . ASP B 1 65 ? 36.163 24.842 -1.370 1.00 16.57 65 ASP B C 1
ATOM 1592 O O . ASP B 1 65 ? 34.990 24.902 -1.006 1.00 16.25 65 ASP B O 1
ATOM 1597 N N . LYS B 1 66 ? 37.012 25.847 -1.200 1.00 17.16 66 LYS B N 1
ATOM 1598 C CA . LYS B 1 66 ? 36.578 27.064 -0.530 1.00 19.31 66 LYS B CA 1
ATOM 1599 C C . LYS B 1 66 ? 35.634 27.943 -1.349 1.00 18.56 66 LYS B C 1
ATOM 1600 O O . LYS B 1 66 ? 34.831 28.671 -0.777 1.00 17.57 66 LYS B O 1
ATOM 1606 N N . GLU B 1 67 ? 35.721 27.883 -2.675 1.00 17.70 67 GLU B N 1
ATOM 1607 C CA . GLU B 1 67 ? 34.818 28.670 -3.506 1.00 18.14 67 GLU B CA 1
ATOM 1608 C C . GLU B 1 67 ? 33.592 27.816 -3.839 1.00 16.06 67 GLU B C 1
ATOM 1609 O O . GLU B 1 67 ? 32.702 28.223 -4.578 1.00 14.09 67 GLU B O 1
ATOM 1615 N N . ARG B 1 68 ? 33.575 26.619 -3.265 1.00 14.87 68 ARG B N 1
ATOM 1616 C CA . ARG B 1 68 ? 32.487 25.658 -3.403 1.00 14.28 68 ARG B CA 1
ATOM 1617 C C . ARG B 1 68 ? 31.919 25.397 -4.799 1.00 13.41 68 ARG B C 1
ATOM 1618 O O . ARG B 1 68 ? 30.730 25.609 -5.050 1.00 11.01 68 ARG B O 1
ATOM 1626 N N . TYR B 1 69 ? 32.759 24.926 -5.708 1.00 12.18 69 TYR B N 1
ATOM 1627 C CA . TYR B 1 69 ? 32.273 24.595 -7.036 1.00 12.79 69 TYR B CA 1
ATOM 1628 C C . TYR B 1 69 ? 33.202 23.589 -7.699 1.00 13.20 69 TYR B C 1
ATOM 1629 O O . TYR B 1 69 ? 34.356 23.432 -7.290 1.00 12.84 69 TYR B O 1
ATOM 1638 N N . TYR B 1 70 ? 32.671 22.870 -8.682 1.00 11.63 70 TYR B N 1
ATOM 1639 C CA . TYR B 1 70 ? 33.475 21.954 -9.469 1.00 12.18 70 TYR B CA 1
ATOM 1640 C C . TYR B 1 70 ? 32.928 22.018 -10.879 1.00 12.62 70 TYR B C 1
ATOM 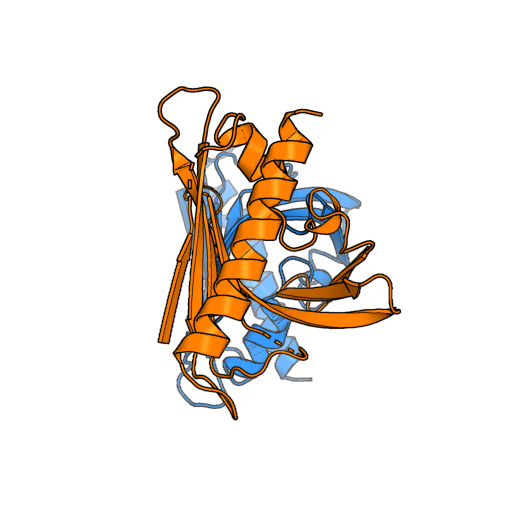1641 O O . TYR B 1 70 ? 31.752 22.322 -11.089 1.00 8.64 70 TYR B O 1
ATOM 1650 N N . THR B 1 71 ? 33.812 21.792 -11.841 1.00 12.71 71 THR B N 1
ATOM 1651 C CA . THR B 1 71 ? 33.461 21.858 -13.244 1.00 13.05 71 THR B CA 1
ATOM 1652 C C . THR B 1 71 ? 33.805 20.525 -13.866 1.00 13.31 71 THR B C 1
ATOM 1653 O O . THR B 1 71 ? 34.864 19.964 -13.595 1.00 14.35 71 THR B O 1
ATOM 1657 N N . TYR B 1 72 ? 32.911 20.020 -14.702 1.00 11.71 72 TYR B N 1
ATOM 1658 C CA . TYR B 1 72 ? 33.148 18.745 -15.337 1.00 13.08 72 TYR B CA 1
ATOM 1659 C C . TYR B 1 72 ? 32.770 18.767 -16.803 1.00 13.98 72 TYR B C 1
ATOM 1660 O O . TYR B 1 72 ? 32.012 19.631 -17.260 1.00 11.87 72 TYR B O 1
ATOM 1669 N N . SER B 1 73 ? 33.316 17.806 -17.536 1.00 15.93 73 SER B N 1
ATOM 1670 C CA . SER B 1 73 ? 33.049 17.670 -18.953 1.00 17.19 73 SER B CA 1
ATOM 1671 C C . SER B 1 73 ? 32.475 16.278 -19.150 1.00 20.25 73 SER B C 1
ATOM 1672 O O . SER B 1 73 ? 32.548 15.439 -18.257 1.00 21.07 73 SER B O 1
ATOM 1675 N N . ILE B 1 74 ? 31.889 16.026 -20.309 1.00 26.57 74 ILE B N 1
ATOM 1676 C CA . ILE B 1 74 ? 31.326 14.713 -20.556 1.00 30.80 74 ILE B CA 1
ATOM 1677 C C . ILE B 1 74 ? 32.202 13.909 -21.499 1.00 34.66 74 ILE B C 1
ATOM 1678 O O . ILE B 1 74 ? 32.563 14.364 -22.581 1.00 34.32 74 ILE B O 1
ATOM 1691 N N . ASN B 1 76 ? 31.479 10.307 -21.986 1.00 38.35 76 ASN B N 1
ATOM 1692 C CA . ASN B 1 76 ? 30.562 9.350 -22.598 1.00 38.30 76 ASN B CA 1
ATOM 1693 C C . ASN B 1 76 ? 29.127 9.568 -22.119 1.00 37.47 76 ASN B C 1
ATOM 1694 O O . ASN B 1 76 ? 28.818 9.333 -20.949 1.00 35.36 76 ASN B O 1
ATOM 1699 N N . ALA B 1 77 ? 28.259 10.022 -23.023 1.00 36.17 77 ALA B N 1
ATOM 1700 C CA . ALA B 1 77 ? 26.861 10.267 -22.678 1.00 36.38 77 ALA B CA 1
ATOM 1701 C C . ALA B 1 77 ? 25.939 10.296 -23.894 1.00 36.46 77 ALA B C 1
ATOM 1702 O O . ALA B 1 77 ? 26.372 10.558 -25.017 1.00 35.72 77 ALA B O 1
ATOM 1704 N N . PRO B 1 78 ? 24.641 10.029 -23.676 1.00 36.24 78 PRO B N 1
ATOM 1705 C CA . PRO B 1 78 ? 23.647 10.020 -24.753 1.00 37.30 78 PRO B CA 1
ATOM 1706 C C . PRO B 1 78 ? 22.961 11.361 -24.997 1.00 35.80 78 PRO B C 1
ATOM 1707 O O . PRO B 1 78 ? 21.794 11.397 -25.374 1.00 37.89 78 PRO B O 1
ATOM 1711 N N . PHE B 1 79 ? 23.676 12.460 -24.781 1.00 33.88 79 PHE B N 1
ATOM 1712 C CA . PHE B 1 79 ? 23.086 13.779 -24.994 1.00 31.47 79 PHE B CA 1
ATOM 1713 C C . PHE B 1 79 ? 23.599 14.374 -26.298 1.00 28.34 79 PHE B C 1
ATOM 1714 O O . PHE B 1 79 ? 24.787 14.282 -26.601 1.00 28.16 79 PHE B O 1
ATOM 1722 N N . PRO B 1 80 ? 22.706 14.995 -27.090 1.00 26.24 80 PRO B N 1
ATOM 1723 C CA . PRO B 1 80 ? 23.074 15.602 -28.375 1.00 23.65 80 PRO B CA 1
ATOM 1724 C C . PRO B 1 80 ? 23.878 16.891 -28.272 1.00 22.72 80 PRO B C 1
ATOM 1725 O O . PRO B 1 80 ? 23.491 17.919 -28.809 1.00 23.25 80 PRO B O 1
ATOM 1729 N N . VAL B 1 81 ? 25.012 16.829 -27.591 1.00 22.84 81 VAL B N 1
ATOM 1730 C CA . VAL B 1 81 ? 25.858 17.999 -27.435 1.00 22.98 81 VAL B CA 1
ATOM 1731 C C . VAL B 1 81 ? 27.311 17.585 -27.414 1.00 22.72 81 VAL B C 1
ATOM 1732 O O . VAL B 1 81 ? 27.637 16.451 -27.072 1.00 22.19 81 VAL B O 1
ATOM 1736 N N . THR B 1 82 ? 28.178 18.516 -27.785 1.00 22.86 82 THR B N 1
ATOM 1737 C CA . THR B 1 82 ? 29.610 18.280 -27.790 1.00 21.60 82 THR B CA 1
ATOM 1738 C C . THR B 1 82 ? 30.248 19.503 -27.138 1.00 21.09 82 THR B C 1
ATOM 1739 O O . THR B 1 82 ? 29.567 20.497 -26.895 1.00 19.87 82 THR B O 1
ATOM 1743 N N . ASN B 1 83 ? 31.540 19.437 -26.841 1.00 21.29 83 ASN B N 1
ATOM 1744 C CA . ASN B 1 83 ? 32.214 20.559 -26.194 1.00 21.53 83 ASN B CA 1
ATOM 1745 C C . ASN B 1 83 ? 31.481 20.932 -24.906 1.00 19.72 83 ASN B C 1
ATOM 1746 O O . ASN B 1 83 ? 31.407 22.099 -24.531 1.00 19.95 83 ASN B O 1
ATOM 1751 N N . TYR B 1 84 ? 30.947 19.929 -24.226 1.00 18.89 84 TYR B N 1
ATOM 1752 C CA . TYR B 1 84 ? 30.195 20.149 -22.998 1.00 19.06 84 TYR B CA 1
ATOM 1753 C C . TYR B 1 84 ? 31.038 20.418 -21.750 1.00 19.39 84 TYR B C 1
ATOM 1754 O O . TYR B 1 84 ? 31.937 19.647 -21.417 1.00 19.35 84 TYR B O 1
ATOM 1763 N N . LEU B 1 85 ? 30.738 21.522 -21.074 1.00 18.30 85 LEU B N 1
ATOM 1764 C CA . LEU B 1 85 ? 31.401 21.891 -19.829 1.00 18.41 85 LEU B CA 1
ATOM 1765 C C . LEU B 1 85 ? 30.289 22.321 -18.896 1.00 17.92 85 LEU B C 1
ATOM 1766 O O . LEU B 1 85 ? 29.398 23.057 -19.306 1.00 18.76 85 LEU B O 1
ATOM 1771 N N . SER B 1 86 ? 30.337 21.876 -17.647 1.00 16.25 86 SER B N 1
ATOM 1772 C CA . SER B 1 86 ? 29.300 22.235 -16.691 1.00 15.42 86 SER B CA 1
ATOM 1773 C C . SER B 1 86 ? 29.894 22.559 -15.330 1.00 15.46 86 SER B C 1
ATOM 1774 O O . SER B 1 86 ? 30.850 21.926 -14.893 1.00 16.46 86 SER B O 1
ATOM 1777 N N . THR B 1 87 ? 29.322 23.552 -14.665 1.00 15.55 87 THR B N 1
ATOM 1778 C CA . THR B 1 87 ? 29.798 23.944 -13.354 1.00 15.68 87 THR B CA 1
ATOM 1779 C C . THR B 1 87 ? 28.633 24.048 -12.381 1.00 15.38 87 THR B C 1
ATOM 1780 O O . THR B 1 87 ? 27.594 24.619 -12.701 1.00 15.05 87 THR B O 1
ATOM 1784 N N . ILE B 1 88 ? 28.796 23.463 -11.203 1.00 15.36 88 ILE B N 1
ATOM 1785 C CA . ILE B 1 88 ? 27.773 23.565 -10.184 1.00 14.15 88 ILE B CA 1
ATOM 1786 C C . ILE B 1 88 ? 28.463 24.290 -9.042 1.00 14.34 88 ILE B C 1
ATOM 1787 O O . ILE B 1 88 ? 29.586 23.945 -8.663 1.00 13.99 88 ILE B O 1
ATOM 1792 N N . GLN B 1 89 ? 27.814 25.317 -8.509 1.00 13.16 89 GLN B N 1
ATOM 1793 C CA . GLN B 1 89 ? 28.414 26.089 -7.435 1.00 14.24 89 GLN B CA 1
ATOM 1794 C C . GLN B 1 89 ? 27.427 26.416 -6.332 1.00 13.74 89 GLN B C 1
ATOM 1795 O O . GLN B 1 89 ? 26.248 26.648 -6.585 1.00 13.93 89 GLN B O 1
ATOM 1801 N N . VAL B 1 90 ? 27.926 26.429 -5.104 1.00 13.62 90 VAL B N 1
ATOM 1802 C CA . VAL B 1 90 ? 27.104 26.734 -3.943 1.00 15.35 90 VAL B CA 1
ATOM 1803 C C . VAL B 1 90 ? 27.472 28.132 -3.465 1.00 15.65 90 VAL B C 1
ATOM 1804 O O . VAL B 1 90 ? 28.500 28.322 -2.828 1.00 16.91 90 VAL B O 1
ATOM 1808 N N . LYS B 1 91 ? 26.636 29.108 -3.796 1.00 18.14 91 LYS B N 1
ATOM 1809 C CA . LYS B 1 91 ? 26.871 30.486 -3.397 1.00 18.80 91 LYS B CA 1
ATOM 1810 C C . LYS B 1 91 ? 26.138 30.812 -2.103 1.00 19.37 91 LYS B C 1
ATOM 1811 O O . LYS B 1 91 ? 25.258 30.074 -1.665 1.00 15.99 91 LYS B O 1
ATOM 1817 N N . GLU B 1 92 ? 26.512 31.926 -1.490 1.00 21.29 92 GLU B N 1
ATOM 1818 C CA . GLU B 1 92 ? 25.890 32.355 -0.250 1.00 24.24 92 GLU B CA 1
ATOM 1819 C C . GLU B 1 92 ? 24.382 32.523 -0.422 1.00 23.36 92 GLU B C 1
ATOM 1820 O O . GLU B 1 92 ? 23.927 33.101 -1.408 1.00 22.52 92 GLU B O 1
ATOM 1826 N N . GLY B 1 93 ? 23.612 32.015 0.537 1.00 24.40 93 GLY B N 1
ATOM 1827 C CA . GLY B 1 93 ? 22.169 32.149 0.474 1.00 25.69 93 GLY B CA 1
ATOM 1828 C C . GLY B 1 93 ? 21.791 33.491 1.080 1.00 28.64 93 GLY B C 1
ATOM 1829 O O . GLY B 1 93 ? 22.670 34.266 1.454 1.00 28.02 93 GLY B O 1
ATOM 1830 N N . THR B 1 94 ? 20.498 33.780 1.177 1.00 28.94 94 THR B N 1
ATOM 1831 C CA . THR B 1 94 ? 20.057 35.042 1.761 1.00 30.86 94 THR B CA 1
ATOM 1832 C C . THR B 1 94 ? 20.159 34.978 3.284 1.00 31.32 94 THR B C 1
ATOM 1833 O O . THR B 1 94 ? 20.297 36.001 3.953 1.00 32.33 94 THR B O 1
ATOM 1837 N N . GLU B 1 95 ? 20.080 33.762 3.814 1.00 31.27 95 GLU B N 1
ATOM 1838 C CA . GLU B 1 95 ? 20.183 33.505 5.247 1.00 31.72 95 GLU B CA 1
ATOM 1839 C C . GLU B 1 95 ? 21.360 32.563 5.458 1.00 30.86 95 GLU B C 1
ATOM 1840 O O . GLU B 1 95 ? 21.896 32.001 4.502 1.00 29.50 95 GLU B O 1
ATOM 1846 N N . SER B 1 96 ? 21.749 32.378 6.711 1.00 29.78 96 SER B N 1
ATOM 1847 C CA . SER B 1 96 ? 22.858 31.490 7.017 1.00 29.19 96 SER B CA 1
ATOM 1848 C C . SER B 1 96 ? 22.444 30.029 6.869 1.00 27.52 96 SER B C 1
ATOM 1849 O O . SER B 1 96 ? 23.298 29.149 6.819 1.00 27.71 96 SER B O 1
ATOM 1852 N N . ASN B 1 97 ? 21.135 29.775 6.796 1.00 26.67 97 ASN B N 1
ATOM 1853 C CA . ASN B 1 97 ? 20.632 28.413 6.650 1.00 23.30 97 ASN B CA 1
ATOM 1854 C C . ASN B 1 97 ? 20.086 28.122 5.252 1.00 21.38 97 ASN B C 1
ATOM 1855 O O . ASN B 1 97 ? 19.301 27.191 5.067 1.00 18.76 97 ASN B O 1
ATOM 1860 N N . THR B 1 98 ? 20.483 28.926 4.269 1.00 19.07 98 THR B N 1
ATOM 1861 C CA . THR B 1 98 ? 20.051 28.690 2.893 1.00 18.50 98 THR B CA 1
ATOM 1862 C C . THR B 1 98 ? 21.249 28.875 1.971 1.00 16.58 98 THR B C 1
ATOM 1863 O O . THR B 1 98 ? 22.249 29.466 2.366 1.00 16.38 98 THR B O 1
ATOM 1867 N N . SER B 1 99 ? 21.147 28.361 0.750 1.00 15.47 99 SER B N 1
ATOM 1868 C CA . SER B 1 99 ? 22.228 28.477 -0.222 1.00 15.78 99 SER B CA 1
ATOM 1869 C C . SER B 1 99 ? 21.662 28.785 -1.593 1.00 15.84 99 SER B C 1
ATOM 1870 O O . SER B 1 99 ? 20.548 28.379 -1.919 1.00 18.15 99 SER B O 1
ATOM 1873 N N . LEU B 1 100 ? 22.424 29.516 -2.396 1.00 16.03 100 LEU B N 1
ATOM 1874 C CA . LEU B 1 100 ? 22.004 29.796 -3.758 1.00 15.62 100 LEU B CA 1
ATOM 1875 C C . LEU B 1 100 ? 22.846 28.854 -4.600 1.00 15.40 100 LEU B C 1
ATOM 1876 O O . LEU B 1 100 ? 24.021 29.108 -4.856 1.00 17.94 100 LEU B O 1
ATOM 1881 N N . VAL B 1 101 ? 22.254 27.747 -5.008 1.00 15.58 101 VAL B N 1
ATOM 1882 C CA . VAL B 1 101 ? 22.980 26.792 -5.814 1.00 15.93 101 VAL B CA 1
ATOM 1883 C C . VAL B 1 101 ? 22.751 27.098 -7.285 1.00 17.21 101 VAL B C 1
ATOM 1884 O O . VAL B 1 101 ? 21.616 27.171 -7.751 1.00 15.84 101 VAL B O 1
ATOM 1888 N N . GLU B 1 102 ? 23.849 27.281 -8.006 1.00 16.86 102 GLU B N 1
ATOM 1889 C CA . GLU B 1 102 ? 23.801 27.617 -9.419 1.00 18.22 102 GLU B CA 1
ATOM 1890 C C . GLU B 1 102 ? 24.441 26.506 -10.245 1.00 16.77 102 GLU B C 1
ATOM 1891 O O . GLU B 1 102 ? 25.554 26.058 -9.953 1.00 15.85 102 GLU B O 1
ATOM 1897 N N . TRP B 1 103 ? 23.722 26.053 -11.263 1.00 14.47 103 TRP B N 1
ATOM 1898 C CA . TRP B 1 103 ? 24.204 24.996 -12.147 1.00 14.91 103 TRP B CA 1
ATOM 1899 C C . TRP B 1 103 ? 24.194 25.587 -13.551 1.00 15.21 103 TRP B C 1
ATOM 1900 O O . TRP B 1 103 ? 23.152 26.028 -14.031 1.00 14.77 103 TRP B O 1
ATOM 1911 N N . SER B 1 104 ? 25.346 25.600 -14.210 1.00 14.76 104 SER B N 1
ATOM 1912 C CA . SER B 1 104 ? 25.412 26.171 -15.547 1.00 17.49 104 SER B CA 1
ATOM 1913 C C . SER B 1 104 ? 26.243 25.330 -16.511 1.00 17.62 104 SER B C 1
ATOM 1914 O O . SER B 1 104 ? 27.082 24.526 -16.095 1.00 16.69 104 SER B O 1
ATOM 1917 N N . GLY B 1 105 ? 26.010 25.529 -17.804 1.00 15.37 105 GLY B N 1
ATOM 1918 C CA . GLY B 1 105 ? 26.754 24.780 -18.792 1.00 17.35 105 GLY B CA 1
ATOM 1919 C C . GLY B 1 105 ? 26.901 25.464 -20.134 1.00 18.22 105 GLY B C 1
ATOM 1920 O O . GLY B 1 105 ? 26.086 26.313 -20.519 1.00 19.24 105 GLY B O 1
ATOM 1921 N N . THR B 1 106 ? 27.971 25.099 -20.835 1.00 17.20 106 THR B N 1
ATOM 1922 C CA . THR B 1 106 ? 28.267 25.615 -22.164 1.00 15.86 106 THR B CA 1
ATOM 1923 C C . THR B 1 106 ? 28.468 24.380 -23.030 1.00 16.24 106 THR B C 1
ATOM 1924 O O . THR B 1 106 ? 29.065 23.391 -22.594 1.00 14.26 106 THR B O 1
ATOM 1928 N N . PHE B 1 107 ? 27.968 24.430 -24.257 1.00 14.77 107 PHE B N 1
ATOM 1929 C CA . PHE B 1 107 ? 28.056 23.276 -25.135 1.00 16.72 107 PHE B CA 1
ATOM 1930 C C . PHE B 1 107 ? 27.680 23.652 -26.564 1.00 18.81 107 PHE B C 1
ATOM 1931 O O . PHE B 1 107 ? 27.172 24.744 -26.820 1.00 16.58 107 PHE B O 1
ATOM 1939 N N . THR B 1 108 ? 27.926 22.730 -27.487 1.00 20.26 108 THR B N 1
ATOM 1940 C CA . THR B 1 108 ? 27.589 22.943 -28.885 1.00 21.59 108 THR B CA 1
ATOM 1941 C C . THR B 1 108 ? 26.550 21.892 -29.229 1.00 22.59 108 THR B C 1
ATOM 1942 O O . THR B 1 108 ? 26.770 20.700 -29.017 1.00 22.55 108 THR B O 1
ATOM 1946 N N . PRO B 1 109 ? 25.386 22.320 -29.734 1.00 23.96 109 PRO B N 1
ATOM 1947 C CA . PRO B 1 109 ? 24.344 21.353 -30.089 1.00 24.22 109 PRO B CA 1
ATOM 1948 C C . PRO B 1 109 ? 24.761 20.505 -31.291 1.00 24.19 109 PRO B C 1
ATOM 1949 O O . PRO B 1 109 ? 25.435 20.989 -32.196 1.00 23.90 109 PRO B O 1
ATOM 1953 N N . VAL B 1 110 ? 24.363 19.239 -31.292 1.00 24.86 110 VAL B N 1
ATOM 1954 C CA . VAL B 1 110 ? 24.690 18.343 -32.393 1.00 25.73 110 VAL B CA 1
ATOM 1955 C C . VAL B 1 110 ? 23.443 17.582 -32.822 1.00 26.72 110 VAL B C 1
ATOM 1956 O O . VAL B 1 110 ? 22.901 16.798 -32.048 1.00 27.75 110 VAL B O 1
ATOM 1960 N N . ALA B 1 111 ? 22.989 17.827 -34.049 1.00 27.41 111 ALA B N 1
ATOM 1961 C CA . ALA B 1 111 ? 21.813 17.151 -34.597 1.00 27.30 111 ALA B CA 1
ATOM 1962 C C . ALA B 1 111 ? 20.469 17.645 -34.049 1.00 27.04 111 ALA B C 1
ATOM 1963 O O . ALA B 1 111 ? 19.433 17.062 -34.349 1.00 27.98 111 ALA B O 1
ATOM 1965 N N . VAL B 1 112 ? 20.494 18.699 -33.236 1.00 25.42 112 VAL B N 1
ATOM 1966 C CA . VAL B 1 112 ? 19.276 19.291 -32.680 1.00 22.61 112 VAL B CA 1
ATOM 1967 C C . VAL B 1 112 ? 19.482 20.801 -32.673 1.00 21.47 112 VAL B C 1
ATOM 1968 O O . VAL B 1 112 ? 20.606 21.271 -32.819 1.00 19.71 112 VAL B O 1
ATOM 1972 N N . SER B 1 113 ? 18.404 21.564 -32.512 1.00 21.31 113 SER B N 1
ATOM 1973 C CA . SER B 1 113 ? 18.509 23.023 -32.488 1.00 21.12 113 SER B CA 1
ATOM 1974 C C . SER B 1 113 ? 19.150 23.490 -31.179 1.00 22.13 113 SER B C 1
ATOM 1975 O O . SER B 1 113 ? 19.179 22.747 -30.201 1.00 23.99 113 SER B O 1
ATOM 1978 N N . ASP B 1 114 ? 19.667 24.715 -31.154 1.00 23.12 114 ASP B N 1
ATOM 1979 C CA . ASP B 1 114 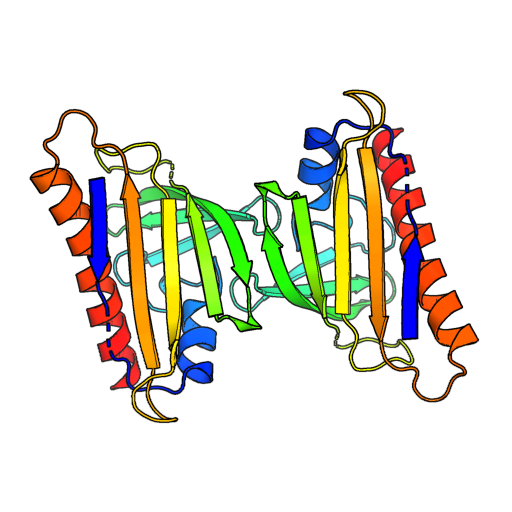? 20.263 25.218 -29.929 1.00 24.14 114 ASP B CA 1
ATOM 1980 C C . ASP B 1 114 ? 19.199 25.181 -28.845 1.00 23.53 114 ASP B C 1
ATOM 1981 O O . ASP B 1 114 ? 19.480 24.837 -27.695 1.00 22.68 114 ASP B O 1
ATOM 1986 N N . GLU B 1 115 ? 17.975 25.536 -29.228 1.00 21.24 115 GLU B N 1
ATOM 1987 C CA . GLU B 1 115 ? 16.848 25.576 -28.301 1.00 21.30 115 GLU B CA 1
ATOM 1988 C C . GLU B 1 115 ? 16.525 24.228 -27.658 1.00 20.70 115 GLU B C 1
ATOM 1989 O O . GLU B 1 115 ? 16.152 24.168 -26.490 1.00 22.36 115 GLU B O 1
ATOM 1995 N N . GLU B 1 116 ? 16.660 23.145 -28.412 1.00 21.33 116 GLU B N 1
ATOM 1996 C CA . GLU B 1 116 ? 16.365 21.828 -27.859 1.00 20.33 116 GLU B CA 1
ATOM 1997 C C . GLU B 1 116 ? 17.481 21.348 -26.926 1.00 19.48 116 GLU B C 1
ATOM 1998 O O . GLU B 1 116 ? 17.215 20.699 -25.914 1.00 18.07 116 GLU B O 1
ATOM 2004 N N . ALA B 1 117 ? 18.727 21.663 -27.268 1.00 17.44 117 ALA B N 1
ATOM 2005 C CA . ALA B 1 117 ? 19.853 21.252 -26.439 1.00 17.96 117 ALA B CA 1
ATOM 2006 C C . ALA B 1 117 ? 19.764 22.017 -25.128 1.00 17.60 117 ALA B C 1
ATOM 2007 O O . ALA B 1 117 ? 19.957 21.460 -24.047 1.00 17.98 117 ALA B O 1
ATOM 2009 N N . ILE B 1 118 ? 19.455 23.302 -25.242 1.00 17.01 118 ILE B N 1
ATOM 2010 C CA . ILE B 1 118 ? 19.318 24.172 -24.090 1.00 16.85 118 ILE B CA 1
ATOM 2011 C C . ILE B 1 118 ? 18.201 23.691 -23.161 1.00 17.80 118 ILE B C 1
ATOM 2012 O O . ILE B 1 118 ? 18.390 23.613 -21.948 1.00 17.22 118 ILE B O 1
ATOM 2017 N N . ASN B 1 119 ? 17.045 23.359 -23.731 1.00 18.04 119 ASN B N 1
ATOM 2018 C CA . ASN B 1 119 ? 15.910 22.889 -22.937 1.00 19.15 119 ASN B CA 1
ATOM 2019 C C . ASN B 1 119 ? 16.220 21.560 -22.251 1.00 19.37 119 ASN B C 1
ATOM 2020 O O . ASN B 1 119 ? 15.814 21.331 -21.114 1.00 18.60 119 ASN B O 1
ATOM 2025 N N . LEU B 1 120 ? 16.937 20.683 -22.947 1.00 19.31 120 LEU B N 1
ATOM 2026 C CA . LEU B 1 120 ? 17.297 19.388 -22.383 1.00 19.19 120 LEU B CA 1
ATOM 2027 C C . LEU B 1 120 ? 18.280 19.557 -21.222 1.00 17.86 120 LEU B C 1
ATOM 2028 O O . LEU B 1 120 ? 18.110 18.970 -20.158 1.00 17.98 120 LEU B O 1
ATOM 2033 N N . VAL B 1 121 ? 19.316 20.354 -21.439 1.00 16.55 121 VAL B N 1
ATOM 2034 C CA . VAL B 1 121 ? 20.312 20.589 -20.400 1.00 16.97 121 VAL B CA 1
ATOM 2035 C C . VAL B 1 121 ? 19.692 21.319 -19.211 1.00 16.19 121 VAL B C 1
ATOM 2036 O O . VAL B 1 121 ? 19.901 20.936 -18.065 1.00 16.89 121 VAL B O 1
ATOM 2040 N N . HIS B 1 122 ? 18.914 22.361 -19.483 1.00 16.95 122 HIS B N 1
ATOM 2041 C CA . HIS B 1 122 ? 18.271 23.108 -18.410 1.00 16.38 122 HIS B CA 1
ATOM 2042 C C . HIS B 1 122 ? 17.348 22.181 -17.622 1.00 14.77 122 HIS B C 1
ATOM 2043 O O . HIS B 1 122 ? 17.248 22.284 -16.403 1.00 16.23 122 HIS B O 1
ATOM 2050 N N . GLY B 1 123 ? 16.684 21.271 -18.327 1.00 15.82 123 GLY B N 1
ATOM 2051 C CA . GLY B 1 123 ? 15.789 20.330 -17.674 1.00 16.25 123 GLY B CA 1
ATOM 2052 C C . GLY B 1 123 ? 16.547 19.416 -16.724 1.00 16.06 123 GLY B C 1
ATOM 2053 O O . GLY B 1 123 ? 16.054 19.057 -15.657 1.00 19.07 123 GLY B O 1
ATOM 2054 N N . ILE B 1 124 ? 17.753 19.033 -17.116 1.00 16.65 124 ILE B N 1
ATOM 2055 C CA . ILE B 1 124 ? 18.578 18.177 -16.285 1.00 15.16 124 ILE B CA 1
ATOM 2056 C C . ILE B 1 124 ? 18.998 18.915 -15.014 1.00 15.84 124 ILE B C 1
ATOM 2057 O O . ILE B 1 124 ? 18.909 18.372 -13.908 1.00 15.91 124 ILE B O 1
ATOM 2062 N N . TYR B 1 125 ? 19.444 20.157 -15.167 1.00 13.84 125 TYR B N 1
ATOM 2063 C CA . TYR B 1 125 ? 19.863 20.946 -14.015 1.00 13.95 125 TYR B CA 1
ATOM 2064 C C . TYR B 1 125 ? 18.692 21.220 -13.076 1.00 14.61 125 TYR B C 1
ATOM 2065 O O . TYR B 1 125 ? 18.825 21.112 -11.858 1.00 13.44 125 TYR B O 1
ATOM 2074 N N . SER B 1 126 ? 17.547 21.578 -13.653 1.00 15.86 126 SER B N 1
ATOM 2075 C CA . SER B 1 126 ? 16.355 21.877 -12.877 1.00 16.99 126 SER B CA 1
ATOM 2076 C C . SER B 1 126 ? 15.828 20.675 -12.095 1.00 17.06 126 SER B C 1
ATOM 2077 O O . SER B 1 126 ? 15.329 20.823 -10.980 1.00 15.90 126 SER B O 1
ATOM 2080 N N . ASP B 1 127 ? 15.925 19.485 -12.678 1.00 17.59 127 ASP B N 1
ATOM 2081 C CA . ASP B 1 127 ? 15.469 18.279 -11.988 1.00 18.04 127 ASP B CA 1
ATOM 2082 C C . ASP B 1 127 ? 16.406 17.971 -10.835 1.00 16.64 127 ASP B C 1
ATOM 2083 O O . ASP B 1 127 ? 15.969 17.572 -9.755 1.00 16.47 127 ASP B O 1
ATOM 2088 N N . GLY B 1 128 ? 17.701 18.154 -11.079 1.00 16.72 128 GLY B N 1
ATOM 2089 C CA . GLY B 1 128 ? 18.697 17.897 -10.054 1.00 16.61 128 GLY B CA 1
ATOM 2090 C C . GLY B 1 128 ? 18.566 18.813 -8.852 1.00 17.01 128 GLY B C 1
ATOM 2091 O O . GLY B 1 128 ? 18.700 18.370 -7.717 1.00 20.22 128 GLY B O 1
ATOM 2092 N N . LEU B 1 129 ? 18.303 20.093 -9.092 1.00 17.64 129 LEU B N 1
ATOM 2093 C CA . LEU B 1 129 ? 18.162 21.045 -8.000 1.00 17.50 129 LEU B CA 1
ATOM 2094 C C . LEU B 1 129 ? 16.882 20.799 -7.213 1.00 17.57 129 LEU B C 1
ATOM 2095 O O . LEU B 1 129 ? 16.833 21.050 -6.015 1.00 18.89 129 LEU B O 1
ATOM 2100 N N . LYS B 1 130 ? 15.839 20.319 -7.882 1.00 18.74 130 LYS B N 1
ATOM 2101 C CA . LYS B 1 130 ? 14.600 20.013 -7.177 1.00 19.53 130 LYS B CA 1
ATOM 2102 C C . LYS B 1 130 ? 14.883 18.800 -6.295 1.00 17.84 130 LYS B C 1
ATOM 2103 O O . LYS B 1 130 ? 14.379 18.701 -5.175 1.00 17.48 130 LYS B O 1
ATOM 2109 N N . ALA B 1 131 ? 15.708 17.889 -6.807 1.00 14.86 131 ALA B N 1
ATOM 2110 C CA . ALA B 1 131 ? 16.080 16.690 -6.070 1.00 14.09 131 ALA B CA 1
ATOM 2111 C C . ALA B 1 131 ? 16.924 17.106 -4.868 1.00 13.40 131 ALA B C 1
ATOM 2112 O O . ALA B 1 131 ? 16.790 16.544 -3.785 1.00 11.85 131 ALA B O 1
ATOM 2114 N N . LEU B 1 132 ? 17.781 18.104 -5.057 1.00 11.15 132 LEU B N 1
ATOM 2115 C CA . LEU B 1 132 ? 18.615 18.589 -3.961 1.00 13.14 132 LEU B CA 1
ATOM 2116 C C . LEU B 1 132 ? 17.736 19.221 -2.873 1.00 15.04 132 LEU B C 1
ATOM 2117 O O . LEU B 1 132 ? 17.997 19.066 -1.679 1.00 15.34 132 LEU B O 1
ATOM 2122 N N . GLN B 1 133 ? 16.698 19.944 -3.294 1.00 15.44 133 GLN B N 1
ATOM 2123 C CA . GLN B 1 133 ? 15.787 20.589 -2.350 1.00 15.81 133 GLN B CA 1
ATOM 2124 C C . GLN B 1 133 ? 15.082 19.504 -1.554 1.00 15.86 133 GLN B C 1
ATOM 2125 O O . GLN B 1 133 ? 14.924 19.609 -0.337 1.00 15.54 133 GLN B O 1
ATOM 2131 N N . HIS B 1 134 ? 14.667 18.453 -2.250 1.00 16.26 134 HIS B N 1
ATOM 2132 C CA . HIS B 1 134 ? 13.978 17.350 -1.605 1.00 17.85 134 HIS B CA 1
ATOM 2133 C C . HIS B 1 134 ? 14.869 16.692 -0.558 1.00 19.44 134 HIS B C 1
ATOM 2134 O O . HIS B 1 134 ? 14.406 16.332 0.523 1.00 18.22 134 HIS B O 1
ATOM 2141 N N . ALA B 1 135 ? 16.150 16.547 -0.882 1.00 20.07 135 ALA B N 1
ATOM 2142 C CA . ALA B 1 135 ? 17.111 15.941 0.031 1.00 22.06 135 ALA B CA 1
ATOM 2143 C C . ALA B 1 135 ? 17.202 16.744 1.323 1.00 23.18 135 ALA B C 1
ATOM 2144 O O . ALA B 1 135 ? 17.359 16.180 2.406 1.00 25.74 135 ALA B O 1
ATOM 2146 N N . PHE B 1 136 ? 17.093 18.063 1.217 1.00 23.48 136 PHE B N 1
ATOM 2147 C CA . PHE B 1 136 ? 17.171 18.902 2.402 1.00 25.58 136 PHE B CA 1
ATOM 2148 C C . PHE B 1 136 ? 15.865 19.054 3.165 1.00 28.44 136 PHE B C 1
ATOM 2149 O O . PHE B 1 136 ? 15.839 19.596 4.269 1.00 29.78 136 PHE B O 1
ATOM 2157 N N . LEU B 1 137 ? 14.779 18.583 2.568 1.00 31.66 137 LEU B N 1
ATOM 2158 C CA . LEU B 1 137 ? 13.483 18.615 3.226 1.00 35.28 137 LEU B CA 1
ATOM 2159 C C . LEU B 1 137 ? 13.514 17.365 4.103 1.00 37.88 137 LEU B C 1
ATOM 2160 O O . LEU B 1 137 ? 12.774 17.247 5.080 1.00 36.59 137 LEU B O 1
ATOM 2165 N N . ASP B 1 138 ? 14.408 16.448 3.729 1.00 41.58 138 ASP B N 1
ATOM 2166 C CA . ASP B 1 138 ? 14.616 15.168 4.404 1.00 45.79 138 ASP B CA 1
ATOM 2167 C C . ASP B 1 138 ? 13.577 14.142 3.958 1.00 47.43 138 ASP B C 1
ATOM 2168 O O . ASP B 1 138 ? 13.965 13.198 3.234 1.00 48.06 138 ASP B O 1
#

InterPro domains:
  IPR019587 Polyketide cyclase/dehydrase [PF10604] (1-133)
  IPR023393 START-like domain superfamily [G3DSA:3.30.530.20] (1-138)

Radius of gyration: 20.38 Å; Cα contacts (8 Å, |Δi|>4): 613; chains: 2; bounding box: 52×35×53 Å